Protein AF-A0A094IHX0-F1 (afdb_monomer)

Foldseek 3Di:
DDDDDDDDDDDDDDDDDDDDPPDPDPVVVPPDPPQQAAEDEAEAPQVCVVCVPDDPVSNDDDPDDVRYDYDYDQACWDDDDPFWTWHQHPVRWIKTFGDDDPDPVSSVVSLVVLVLVVVVCVVVDDDPVDWAWPDADNVRSMTITHDDPCPDPQSNCCPPDNVVPDPVVVVVCLVVLNDDDQPPPPCSVVVSCVSVVNDDSVVVVVVVVDPSD

pLDDT: mean 79.45, std 21.76, range [26.69, 98.0]

Mean predicted aligned error: 13.26 Å

Structure (mmCIF, N/CA/C/O backbone):
data_AF-A0A094IHX0-F1
#
_entry.id   AF-A0A094IHX0-F1
#
loop_
_atom_site.group_PDB
_atom_site.id
_atom_site.type_symbol
_atom_site.label_atom_id
_atom_site.label_alt_id
_atom_site.label_comp_id
_atom_site.label_asym_id
_atom_site.label_entity_id
_atom_site.label_seq_id
_atom_site.pdbx_PDB_ins_code
_atom_site.Cartn_x
_atom_site.Cartn_y
_atom_site.Cartn_z
_atom_site.occupancy
_atom_site.B_iso_or_equiv
_atom_site.auth_seq_id
_atom_site.auth_comp_id
_atom_site.auth_asym_id
_atom_site.auth_atom_id
_atom_site.pdbx_PDB_model_num
ATOM 1 N N . MET A 1 1 ? 2.719 -55.041 20.136 1.00 37.91 1 MET A N 1
ATOM 2 C CA . MET A 1 1 ? 3.999 -54.965 20.872 1.00 37.91 1 MET A CA 1
ATOM 3 C C . MET A 1 1 ? 5.116 -54.732 19.869 1.00 37.91 1 MET A C 1
ATOM 5 O O . MET A 1 1 ? 5.243 -55.544 18.968 1.00 37.91 1 MET A O 1
ATOM 9 N N . SER A 1 2 ? 5.806 -53.592 19.988 1.00 36.47 2 SER A N 1
ATOM 10 C CA . SER A 1 2 ? 7.239 -53.349 19.713 1.00 36.47 2 SER A CA 1
ATOM 11 C C . SER A 1 2 ? 7.449 -51.851 19.468 1.00 36.47 2 SER A C 1
ATOM 13 O O . SER A 1 2 ? 7.131 -51.324 18.408 1.00 36.47 2 SER A O 1
ATOM 15 N N . LYS A 1 3 ? 7.923 -51.165 20.518 1.00 34.75 3 LYS A N 1
ATOM 16 C CA . LYS A 1 3 ? 8.397 -49.773 20.516 1.00 34.75 3 LYS A CA 1
ATOM 17 C C . LYS A 1 3 ? 9.835 -49.744 19.990 1.00 34.75 3 LYS A C 1
ATOM 19 O O . LYS A 1 3 ? 10.649 -50.543 20.445 1.00 34.75 3 LYS A O 1
ATOM 24 N N . ALA A 1 4 ? 10.151 -48.796 19.111 1.00 36.34 4 ALA A N 1
ATOM 25 C CA . ALA A 1 4 ? 11.525 -48.450 18.746 1.00 36.34 4 ALA A CA 1
ATOM 26 C C . ALA A 1 4 ? 12.123 -47.448 19.766 1.00 36.34 4 ALA A C 1
ATOM 28 O O . ALA A 1 4 ? 11.374 -46.618 20.295 1.00 36.34 4 ALA A O 1
ATOM 29 N N . PRO A 1 5 ? 13.431 -47.516 20.084 1.00 34.03 5 PRO A N 1
ATOM 30 C CA . PRO A 1 5 ? 14.037 -46.722 21.148 1.00 34.03 5 PRO A CA 1
ATOM 31 C C . PRO A 1 5 ? 14.569 -45.362 20.674 1.00 34.03 5 PRO A C 1
ATOM 33 O O . PRO A 1 5 ? 15.043 -45.197 19.553 1.00 34.03 5 PRO A O 1
ATOM 36 N N . ALA A 1 6 ? 14.522 -44.400 21.596 1.00 28.38 6 ALA A N 1
ATOM 37 C CA . ALA A 1 6 ? 15.086 -43.062 21.483 1.00 28.38 6 ALA A CA 1
ATOM 38 C C . ALA A 1 6 ? 16.610 -43.073 21.697 1.00 28.38 6 ALA A C 1
ATOM 40 O O . ALA A 1 6 ? 17.088 -43.602 22.703 1.00 28.38 6 ALA A O 1
ATOM 41 N N . LEU A 1 7 ? 17.367 -42.421 20.807 1.00 30.42 7 LEU A N 1
ATOM 42 C CA . LEU A 1 7 ? 18.773 -42.089 21.044 1.00 30.42 7 LEU A CA 1
ATOM 43 C C . LEU A 1 7 ? 18.878 -40.762 21.809 1.00 30.42 7 LEU A C 1
ATOM 45 O O . LEU A 1 7 ? 18.546 -39.697 21.295 1.00 30.42 7 LEU A O 1
ATOM 49 N N . LYS A 1 8 ? 19.379 -40.842 23.045 1.00 28.19 8 LYS A N 1
ATOM 50 C CA . LYS A 1 8 ? 19.946 -39.717 23.797 1.00 28.19 8 LYS A CA 1
ATOM 51 C C . LYS A 1 8 ? 21.464 -39.753 23.625 1.00 28.19 8 LYS A C 1
ATOM 53 O O . LYS A 1 8 ? 22.094 -40.708 24.066 1.00 28.19 8 LYS A O 1
ATOM 58 N N . GLY A 1 9 ? 22.040 -38.701 23.053 1.00 26.94 9 GLY A N 1
ATOM 59 C CA . GLY A 1 9 ? 23.475 -38.424 23.095 1.00 26.94 9 GLY A CA 1
ATOM 60 C C . GLY A 1 9 ? 23.699 -37.040 23.693 1.00 26.94 9 GLY A C 1
ATOM 61 O O . GLY A 1 9 ? 23.359 -36.041 23.071 1.00 26.94 9 GLY A O 1
ATOM 62 N N . LYS A 1 10 ? 24.219 -36.989 24.923 1.00 26.69 10 LYS A N 1
ATOM 63 C CA . LYS A 1 10 ? 24.811 -35.784 25.519 1.00 26.69 10 LYS A CA 1
ATOM 64 C C . LYS A 1 10 ? 26.160 -35.548 24.842 1.00 26.69 10 LYS A C 1
ATOM 66 O O . LYS A 1 10 ? 26.914 -36.509 24.745 1.00 26.69 10 LYS A O 1
ATOM 71 N N . PHE A 1 11 ? 26.496 -34.310 24.490 1.00 26.95 11 PHE A N 1
ATOM 72 C CA . PHE A 1 11 ? 27.897 -33.898 24.424 1.00 26.95 11 PHE A CA 1
ATOM 73 C C . PHE A 1 11 ? 28.090 -32.506 25.022 1.00 26.95 11 PHE A C 1
ATOM 75 O O . PHE A 1 11 ? 27.234 -31.630 24.924 1.00 26.95 11 PHE A O 1
ATOM 82 N N . GLU A 1 12 ? 29.196 -32.416 25.751 1.00 28.73 12 GLU A N 1
ATOM 83 C CA . GLU A 1 12 ? 29.610 -31.406 26.710 1.00 28.73 12 GLU A CA 1
ATOM 84 C C . GLU A 1 12 ? 29.742 -29.985 26.166 1.00 28.73 12 GLU A C 1
ATOM 86 O O . GLU A 1 12 ? 30.082 -29.734 25.013 1.00 28.73 12 GLU A O 1
ATOM 91 N N . ARG A 1 13 ? 29.537 -29.048 27.091 1.00 28.41 13 ARG A N 1
ATOM 92 C CA . ARG A 1 13 ? 29.773 -27.617 26.949 1.00 28.41 13 ARG A CA 1
ATOM 93 C C . ARG A 1 13 ? 31.273 -27.365 27.135 1.00 28.41 13 ARG A C 1
ATOM 95 O O . ARG A 1 13 ? 31.756 -27.408 28.261 1.00 28.41 13 ARG A O 1
ATOM 102 N N . ALA A 1 14 ? 31.992 -27.092 26.051 1.00 28.41 14 ALA A N 1
ATOM 103 C CA . ALA A 1 14 ? 33.361 -26.587 26.106 1.00 28.41 14 ALA A CA 1
ATOM 104 C C . ALA A 1 14 ? 33.361 -25.093 25.757 1.00 28.41 14 ALA A C 1
ATOM 106 O O . ALA A 1 14 ? 33.195 -24.696 24.606 1.00 28.41 14 ALA A O 1
ATOM 107 N N . THR A 1 15 ? 33.502 -24.269 26.792 1.00 32.88 15 THR A N 1
ATOM 108 C CA . THR A 1 15 ? 33.735 -22.829 26.697 1.00 32.88 15 THR A CA 1
ATOM 109 C C . THR A 1 15 ? 35.186 -22.600 26.280 1.00 32.88 15 THR A C 1
ATOM 111 O O . THR A 1 15 ? 36.093 -22.811 27.081 1.00 32.88 15 THR A O 1
ATOM 114 N N . ALA A 1 16 ? 35.405 -22.143 25.051 1.00 32.75 16 ALA A N 1
ATOM 115 C CA . ALA A 1 16 ? 36.649 -21.503 24.638 1.00 32.75 16 ALA A CA 1
ATOM 116 C C . ALA A 1 16 ? 36.314 -20.066 24.197 1.00 32.75 16 ALA A C 1
ATOM 118 O O . ALA A 1 16 ? 35.383 -19.897 23.404 1.00 32.75 16 ALA A O 1
ATOM 119 N N . PRO A 1 17 ? 36.999 -19.024 24.706 1.00 30.28 17 PRO A N 1
ATOM 120 C CA . PRO A 1 17 ? 36.761 -17.653 24.268 1.00 30.28 17 PRO A CA 1
ATOM 121 C C . PRO A 1 17 ? 37.252 -17.505 22.827 1.00 30.28 17 PRO A C 1
ATOM 123 O O . PRO A 1 17 ? 38.438 -17.689 22.551 1.00 30.28 17 PRO A O 1
ATOM 126 N N . LEU A 1 18 ? 36.345 -17.189 21.905 1.00 31.91 18 LEU A N 1
ATOM 127 C CA . LEU A 1 18 ? 36.727 -16.774 20.560 1.00 31.91 18 LEU A CA 1
ATOM 128 C C . LEU A 1 18 ? 37.320 -15.353 20.624 1.00 31.91 18 LEU A C 1
ATOM 130 O O . LEU A 1 18 ? 36.837 -14.530 21.407 1.00 31.91 18 LEU A O 1
ATOM 134 N N . PRO A 1 19 ? 38.381 -15.064 19.852 1.00 29.83 19 PRO A N 1
ATOM 135 C CA . PRO A 1 19 ? 39.075 -13.785 19.897 1.00 29.83 19 PRO A CA 1
ATOM 136 C C . PRO A 1 19 ? 38.141 -12.653 19.463 1.00 29.83 19 PRO A C 1
ATOM 138 O O . PRO A 1 19 ? 37.449 -12.765 18.454 1.00 29.83 19 PRO A O 1
ATOM 141 N N . MET A 1 20 ? 38.148 -11.562 20.234 1.00 28.11 20 MET A N 1
ATOM 142 C CA . MET A 1 20 ? 37.486 -10.305 19.894 1.00 28.11 20 MET A CA 1
ATOM 143 C C . MET A 1 20 ? 38.104 -9.736 18.614 1.00 28.11 20 MET A C 1
ATOM 145 O O . MET A 1 20 ? 39.067 -8.973 18.659 1.00 28.11 20 MET A O 1
ATOM 149 N N . THR A 1 21 ? 37.556 -10.105 17.462 1.00 30.78 21 THR A N 1
ATOM 150 C CA . THR A 1 21 ? 37.599 -9.239 16.291 1.00 30.78 21 THR A CA 1
ATOM 151 C C . THR A 1 21 ? 36.657 -8.087 16.580 1.00 30.78 21 THR A C 1
ATOM 153 O O . THR A 1 21 ? 35.444 -8.257 16.653 1.00 30.78 21 THR A O 1
ATOM 156 N N . THR A 1 22 ? 37.252 -6.930 16.833 1.00 32.94 22 THR A N 1
ATOM 157 C CA . THR A 1 22 ? 36.607 -5.625 16.859 1.00 32.94 22 THR A CA 1
ATOM 158 C C . THR A 1 22 ? 35.784 -5.456 15.581 1.00 32.94 22 THR A C 1
ATOM 160 O O . THR A 1 22 ? 36.319 -5.137 14.521 1.00 32.94 22 THR A O 1
ATOM 163 N N . GLU A 1 23 ? 34.481 -5.712 15.687 1.00 33.06 23 GLU A N 1
ATOM 164 C CA . GLU A 1 23 ? 33.475 -5.244 14.737 1.00 33.06 23 GLU A CA 1
ATOM 165 C C . GLU A 1 23 ? 33.662 -3.723 14.581 1.00 33.06 23 GLU A C 1
ATOM 167 O O . GLU A 1 23 ? 33.771 -3.017 15.595 1.00 33.06 23 GLU A O 1
ATOM 172 N N . PRO A 1 24 ? 33.769 -3.181 13.356 1.00 32.44 24 PRO A N 1
ATOM 173 C CA . PRO A 1 24 ? 33.828 -1.744 13.180 1.00 32.44 24 PRO A CA 1
ATOM 174 C C . PRO A 1 24 ? 32.515 -1.142 13.682 1.00 32.44 24 PRO A C 1
ATOM 176 O O . PRO A 1 24 ? 31.444 -1.471 13.188 1.00 32.44 24 PRO A O 1
ATOM 179 N N . SER A 1 25 ? 32.646 -0.267 14.678 1.00 35.75 25 SER A N 1
ATOM 180 C CA . SER A 1 25 ? 31.600 0.545 15.297 1.00 35.75 25 SER A CA 1
ATOM 181 C C . SER A 1 25 ? 30.449 0.914 14.346 1.00 35.75 25 SER A C 1
ATOM 183 O O . SER A 1 25 ? 30.628 1.687 13.399 1.00 35.75 25 SER A O 1
ATOM 185 N N . ASP A 1 26 ? 29.251 0.415 14.665 1.00 49.16 26 ASP A N 1
ATOM 186 C CA . ASP A 1 26 ? 27.963 0.746 14.034 1.00 49.16 26 ASP A CA 1
ATOM 187 C C . ASP A 1 26 ? 27.608 2.247 14.102 1.00 49.16 26 ASP A C 1
ATOM 189 O O . ASP A 1 26 ? 26.692 2.709 13.419 1.00 49.16 26 ASP A O 1
ATOM 193 N N . ASP A 1 27 ? 28.368 3.033 14.862 1.00 37.75 27 ASP A N 1
ATOM 194 C CA . ASP A 1 27 ? 28.158 4.465 15.078 1.00 37.75 27 ASP A CA 1
ATOM 195 C C . ASP A 1 27 ? 28.503 5.317 13.834 1.00 37.75 27 ASP A C 1
ATOM 197 O O . ASP A 1 27 ? 28.006 6.427 13.660 1.00 37.75 27 ASP A O 1
ATOM 201 N N . ALA A 1 28 ? 29.292 4.779 12.891 1.00 35.62 28 ALA A N 1
ATOM 202 C CA . ALA A 1 28 ? 29.613 5.465 11.633 1.00 35.62 28 ALA A CA 1
ATOM 203 C C . ALA A 1 28 ? 28.534 5.298 10.541 1.00 35.62 28 ALA A C 1
ATOM 205 O O . ALA A 1 28 ? 28.481 6.094 9.601 1.00 35.62 28 ALA A O 1
ATOM 206 N N . THR A 1 29 ? 27.637 4.306 10.655 1.00 41.19 29 THR A N 1
ATOM 207 C CA . THR A 1 29 ? 26.542 4.100 9.677 1.00 41.19 29 THR A CA 1
ATOM 208 C C . THR A 1 29 ? 25.286 4.924 9.971 1.00 41.19 29 THR A C 1
ATOM 210 O O . THR A 1 29 ? 24.328 4.897 9.191 1.00 41.19 29 THR A O 1
ATOM 213 N N . GLN A 1 30 ? 25.313 5.713 11.050 1.00 45.75 30 GLN A N 1
ATOM 214 C CA . GLN A 1 30 ? 24.366 6.798 11.320 1.00 45.75 30 GLN A CA 1
ATOM 215 C C . GLN A 1 30 ? 24.656 8.070 10.510 1.00 45.75 30 GLN A C 1
ATOM 217 O O . GLN A 1 30 ? 23.946 9.064 10.667 1.00 45.75 30 GLN A O 1
ATOM 222 N N . GLN A 1 31 ? 25.641 8.054 9.600 1.00 38.53 31 GLN A N 1
ATOM 223 C CA . GLN A 1 31 ? 25.798 9.096 8.585 1.00 38.53 31 GLN A CA 1
ATOM 224 C C . GLN A 1 31 ? 24.602 9.082 7.623 1.00 38.53 31 GLN A C 1
ATOM 226 O O . GLN A 1 31 ? 24.623 8.474 6.557 1.00 38.53 31 GLN A O 1
ATOM 231 N N . THR A 1 32 ? 23.537 9.756 8.060 1.00 44.62 32 THR A N 1
ATOM 232 C CA . THR A 1 32 ? 22.531 10.454 7.259 1.00 44.62 32 THR A CA 1
ATOM 233 C C . THR A 1 32 ? 22.139 9.727 5.979 1.00 44.62 32 THR A C 1
ATOM 235 O O . THR A 1 32 ? 22.646 10.003 4.891 1.00 44.62 32 THR A O 1
ATOM 238 N N . TYR A 1 33 ? 21.155 8.838 6.100 1.00 47.31 33 TYR A N 1
ATOM 239 C CA . TYR A 1 33 ? 20.373 8.345 4.970 1.00 47.31 33 TYR A CA 1
ATOM 240 C C . TYR A 1 33 ? 19.440 9.466 4.463 1.00 47.31 33 TYR A C 1
ATOM 242 O O . TYR A 1 33 ? 18.222 9.383 4.531 1.00 47.31 33 TYR A O 1
ATOM 250 N N . THR A 1 34 ? 20.027 10.573 4.006 1.00 51.97 34 THR A N 1
ATOM 251 C CA . THR A 1 34 ? 19.352 11.748 3.427 1.00 51.97 34 THR A CA 1
ATOM 252 C C . THR A 1 34 ? 19.471 11.741 1.906 1.00 51.97 34 THR A C 1
ATOM 254 O O . THR A 1 34 ? 19.654 12.777 1.269 1.00 51.97 34 THR A O 1
ATOM 257 N N . LYS A 1 35 ? 19.403 10.560 1.284 1.00 63.91 35 LYS A N 1
ATOM 258 C CA . LYS A 1 35 ? 19.307 10.472 -0.174 1.00 63.91 35 LYS A CA 1
ATOM 259 C C . LYS A 1 35 ? 17.843 10.394 -0.566 1.00 63.91 35 LYS A C 1
ATOM 261 O O . LYS A 1 35 ? 17.170 9.415 -0.268 1.00 63.91 35 LYS A O 1
ATOM 266 N N . THR A 1 36 ? 17.370 11.427 -1.253 1.00 81.62 36 THR A N 1
ATOM 267 C CA . THR A 1 36 ? 16.094 11.400 -1.966 1.00 81.62 36 THR A CA 1
ATOM 268 C C . THR A 1 36 ? 16.142 10.278 -2.999 1.00 81.62 36 THR A C 1
ATOM 270 O O . THR A 1 36 ? 16.918 10.346 -3.953 1.00 81.62 36 THR A O 1
ATOM 273 N N . ILE A 1 37 ? 15.342 9.235 -2.792 1.00 88.12 37 ILE A N 1
ATOM 274 C CA . ILE A 1 37 ? 15.199 8.130 -3.741 1.00 88.12 37 ILE A CA 1
ATOM 275 C C . ILE A 1 37 ? 14.156 8.521 -4.786 1.00 88.12 37 ILE A C 1
ATOM 277 O O . ILE A 1 37 ? 13.060 8.966 -4.447 1.00 88.12 37 ILE A O 1
ATOM 281 N N . THR A 1 38 ? 14.484 8.321 -6.060 1.00 91.00 38 THR A N 1
ATOM 282 C CA . THR A 1 38 ? 13.541 8.496 -7.170 1.00 91.00 38 THR A CA 1
ATOM 283 C C . THR A 1 38 ? 13.106 7.131 -7.691 1.00 91.00 38 THR A C 1
ATOM 285 O O . THR A 1 38 ? 13.932 6.313 -8.092 1.00 91.00 38 THR A O 1
ATOM 288 N N . PHE A 1 39 ? 11.800 6.872 -7.704 1.00 92.25 39 PHE A N 1
ATOM 289 C CA . PHE A 1 39 ? 11.253 5.611 -8.203 1.00 92.25 39 PHE A CA 1
ATOM 290 C C . PHE A 1 39 ? 10.901 5.718 -9.685 1.00 92.25 39 PHE A C 1
ATOM 292 O O . PHE A 1 39 ? 10.093 6.561 -10.074 1.00 92.25 39 PHE A O 1
ATOM 299 N N . ILE A 1 40 ? 11.461 4.827 -10.499 1.00 93.25 40 ILE A N 1
ATOM 300 C CA . ILE A 1 40 ? 11.249 4.781 -11.946 1.00 93.25 40 ILE A CA 1
ATOM 301 C C . ILE A 1 40 ? 10.286 3.626 -12.274 1.00 93.25 40 ILE A C 1
ATOM 303 O O . ILE A 1 40 ? 10.679 2.459 -12.179 1.00 93.25 40 ILE A O 1
ATOM 307 N N . PRO A 1 41 ? 9.016 3.903 -12.627 1.00 93.75 41 PRO A N 1
ATOM 308 C CA . PRO A 1 41 ? 8.065 2.854 -12.977 1.00 93.75 41 PRO A CA 1
ATOM 309 C C . PRO A 1 41 ? 8.399 2.244 -14.339 1.00 93.75 41 PRO A C 1
ATOM 311 O O . PRO A 1 41 ? 8.494 2.948 -15.345 1.00 93.75 41 PRO A O 1
ATOM 314 N N . ILE A 1 42 ? 8.499 0.920 -14.380 1.00 93.38 42 ILE A N 1
ATOM 315 C CA . ILE A 1 42 ? 8.584 0.133 -15.606 1.00 93.38 42 ILE A CA 1
ATOM 316 C C . ILE A 1 42 ? 7.231 -0.552 -15.810 1.00 93.38 42 ILE A C 1
ATOM 318 O O . ILE A 1 42 ? 6.820 -1.336 -14.952 1.00 93.38 42 ILE A O 1
ATOM 322 N N . PRO A 1 43 ? 6.538 -0.302 -16.933 1.00 93.25 43 PRO A N 1
ATOM 323 C CA . PRO A 1 43 ? 5.311 -0.995 -17.300 1.00 93.25 43 PRO A CA 1
ATOM 324 C C . PRO A 1 43 ? 5.399 -2.513 -17.127 1.00 93.25 43 PRO A C 1
ATOM 326 O O . PRO A 1 43 ? 6.238 -3.182 -17.735 1.00 93.25 43 PRO A O 1
ATOM 329 N N . GLY A 1 44 ? 4.506 -3.064 -16.309 1.00 92.31 44 GLY A N 1
ATOM 330 C CA . GLY A 1 44 ? 4.378 -4.504 -16.139 1.00 92.31 44 GLY A CA 1
ATOM 331 C C . GLY A 1 44 ? 3.725 -5.212 -17.322 1.00 92.31 44 GLY A C 1
ATOM 332 O O . GLY A 1 44 ? 3.277 -4.621 -18.310 1.00 92.31 44 GLY A O 1
ATOM 333 N N . SER A 1 45 ? 3.621 -6.535 -17.197 1.00 91.06 45 SER A N 1
ATOM 334 C CA . SER A 1 45 ? 2.976 -7.387 -18.204 1.00 91.06 45 SER A CA 1
ATOM 335 C C . SER A 1 45 ? 1.498 -7.040 -18.419 1.00 91.06 45 SER A C 1
ATOM 337 O O . SER A 1 45 ? 0.989 -7.215 -19.526 1.00 91.06 45 SER A O 1
ATOM 339 N N . TRP A 1 46 ? 0.820 -6.509 -17.396 1.00 92.44 46 TRP A N 1
ATOM 340 C CA . TRP A 1 46 ? -0.568 -6.057 -17.482 1.00 92.44 46 TRP A CA 1
ATOM 341 C C . TRP A 1 46 ? -0.746 -4.940 -18.519 1.00 92.44 46 TRP A C 1
ATOM 343 O O . TRP A 1 46 ? -1.650 -5.000 -19.351 1.00 92.44 46 TRP A O 1
ATOM 353 N N . GLU A 1 47 ? 0.164 -3.966 -18.535 1.00 91.81 47 GLU A N 1
ATOM 354 C CA . GLU A 1 47 ? 0.083 -2.817 -19.432 1.00 91.81 47 GLU A CA 1
ATOM 355 C C . GLU A 1 47 ? 0.433 -3.220 -20.868 1.00 91.81 47 GLU A C 1
ATOM 357 O O . GLU A 1 47 ? -0.170 -2.729 -21.821 1.00 91.81 47 GLU A O 1
ATOM 362 N N . ARG A 1 48 ? 1.344 -4.190 -21.038 1.00 87.44 48 ARG A N 1
ATOM 363 C CA . ARG A 1 48 ? 1.643 -4.787 -22.350 1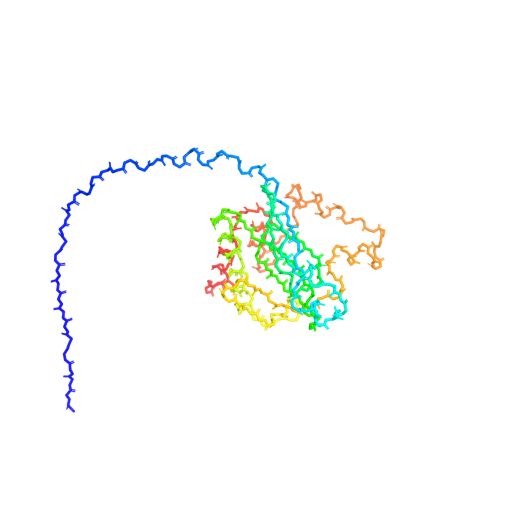.00 87.44 48 ARG A CA 1
ATOM 364 C C . ARG A 1 48 ? 0.420 -5.462 -22.961 1.00 87.44 48 ARG A C 1
ATOM 366 O O . ARG A 1 48 ? 0.182 -5.316 -24.155 1.00 87.44 48 ARG A O 1
ATOM 373 N N . LYS A 1 49 ? -0.341 -6.198 -22.146 1.00 90.31 49 LYS A N 1
ATOM 374 C CA . LYS A 1 49 ? -1.582 -6.856 -22.579 1.00 90.31 49 LYS A CA 1
ATOM 375 C C . LYS A 1 49 ? -2.660 -5.832 -22.939 1.00 90.31 49 LYS A C 1
ATOM 377 O O . LYS A 1 49 ? -3.349 -6.022 -23.932 1.00 90.31 49 LYS A O 1
ATOM 382 N N . ALA A 1 50 ? -2.775 -4.751 -22.166 1.00 89.88 50 ALA A N 1
ATOM 383 C CA . ALA A 1 50 ? -3.739 -3.682 -22.428 1.00 89.88 50 ALA A CA 1
ATOM 384 C C . ALA A 1 50 ? -3.399 -2.854 -23.683 1.00 89.88 50 ALA A C 1
ATOM 386 O O . ALA A 1 50 ? -4.302 -2.403 -24.383 1.00 89.88 50 ALA A O 1
ATOM 387 N N . TYR A 1 51 ? -2.109 -2.666 -23.9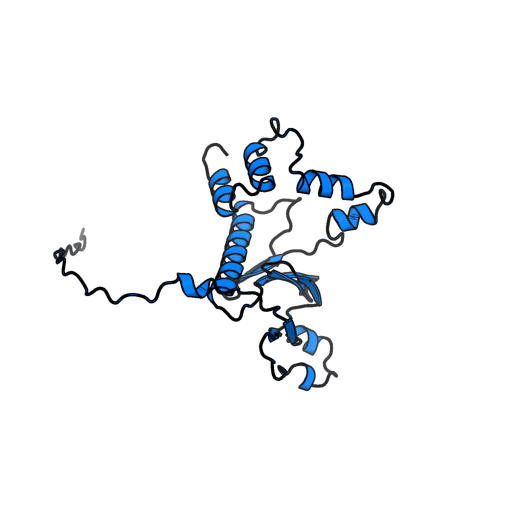87 1.00 89.69 51 TYR A N 1
ATOM 388 C CA . TYR A 1 51 ? -1.645 -1.818 -25.090 1.00 89.69 51 TYR A CA 1
ATOM 389 C C . TYR A 1 51 ? -0.574 -2.515 -25.951 1.00 89.69 51 TYR A C 1
ATOM 391 O O . TYR A 1 51 ? 0.597 -2.120 -25.924 1.00 89.69 51 TYR A O 1
ATOM 399 N N . PRO A 1 52 ? -0.952 -3.523 -26.758 1.00 89.31 52 PRO A N 1
ATOM 400 C CA . PRO A 1 52 ? -0.002 -4.346 -27.513 1.00 89.31 52 PRO A CA 1
ATOM 401 C C . PRO A 1 52 ? 0.749 -3.582 -28.615 1.00 89.31 52 PRO A C 1
ATOM 403 O O . PRO A 1 52 ? 1.815 -4.015 -29.040 1.00 89.31 52 PRO A O 1
ATOM 406 N N . SER A 1 53 ? 0.224 -2.441 -29.070 1.00 91.56 53 SER A N 1
ATOM 407 C CA . SER A 1 53 ? 0.846 -1.596 -30.098 1.00 91.56 53 SER A CA 1
ATOM 408 C C . SER A 1 53 ? 1.974 -0.700 -29.576 1.00 91.56 53 SER A C 1
ATOM 410 O O . SER A 1 53 ? 2.649 -0.041 -30.368 1.00 91.56 53 SER A O 1
ATOM 412 N N . ARG A 1 54 ? 2.191 -0.629 -28.255 1.00 88.31 54 ARG A N 1
ATOM 413 C CA . ARG A 1 54 ? 3.256 0.205 -27.683 1.00 88.31 54 ARG A CA 1
ATOM 414 C C . ARG A 1 54 ? 4.640 -0.390 -27.969 1.00 88.31 54 ARG A C 1
ATOM 416 O O . ARG A 1 54 ? 4.806 -1.608 -27.928 1.00 88.31 54 ARG A O 1
ATOM 423 N N . PRO A 1 55 ? 5.660 0.455 -28.201 1.00 90.06 55 PRO A N 1
ATOM 424 C CA . PRO A 1 55 ? 7.003 -0.020 -28.505 1.00 90.06 55 PRO A CA 1
ATOM 425 C C . PRO A 1 55 ? 7.610 -0.790 -27.326 1.00 90.06 55 PRO A C 1
ATOM 427 O O . PRO A 1 55 ? 7.466 -0.394 -26.166 1.00 90.06 55 PRO A O 1
ATOM 430 N N . LEU A 1 56 ? 8.341 -1.867 -27.635 1.00 85.38 56 LEU A N 1
ATOM 431 C CA . LEU A 1 56 ? 8.990 -2.732 -26.641 1.00 85.38 56 LEU A CA 1
ATOM 432 C C . LEU A 1 56 ? 9.970 -1.980 -25.733 1.00 85.38 56 LEU A C 1
ATOM 434 O O . LEU A 1 56 ? 10.099 -2.338 -24.566 1.00 85.38 56 LEU A O 1
ATOM 438 N N . SER A 1 57 ? 10.597 -0.914 -26.240 1.00 85.94 57 SER A N 1
ATOM 439 C CA . SER A 1 57 ? 11.514 -0.053 -25.482 1.00 85.94 57 SER A CA 1
ATOM 440 C C . SER A 1 57 ? 10.885 0.540 -24.221 1.00 85.94 57 SER A C 1
ATOM 442 O O . SER A 1 57 ? 11.593 0.804 -23.258 1.00 85.94 57 SER A O 1
ATOM 444 N N . ARG A 1 58 ? 9.556 0.696 -24.184 1.00 85.44 58 ARG A N 1
ATOM 445 C CA . ARG A 1 58 ? 8.834 1.209 -23.013 1.00 85.44 58 ARG A CA 1
ATOM 446 C C . ARG A 1 58 ? 8.801 0.222 -21.840 1.00 85.44 58 ARG A C 1
ATOM 448 O O . ARG A 1 58 ? 8.481 0.625 -20.732 1.00 85.44 58 ARG A O 1
ATOM 455 N N . PHE A 1 59 ? 9.101 -1.052 -22.079 1.00 85.06 59 PHE A N 1
ATOM 456 C CA . PHE A 1 59 ? 9.119 -2.110 -21.063 1.00 85.06 59 PHE A CA 1
ATOM 457 C C . PHE A 1 59 ? 10.538 -2.475 -20.615 1.00 85.06 59 PHE A C 1
ATOM 459 O O . PHE A 1 59 ? 10.707 -3.363 -19.781 1.00 85.06 59 PHE A O 1
ATOM 466 N N . THR A 1 60 ? 11.552 -1.839 -21.196 1.00 84.62 60 THR A N 1
ATOM 467 C CA . THR A 1 60 ? 12.949 -2.076 -20.847 1.00 84.62 60 THR A CA 1
ATOM 468 C C . THR A 1 60 ? 13.342 -1.137 -19.705 1.00 84.62 60 THR A C 1
ATOM 470 O O . THR A 1 60 ? 13.021 0.052 -19.778 1.00 84.62 60 THR A O 1
ATOM 473 N N . PRO A 1 61 ? 14.036 -1.629 -18.662 1.00 82.81 61 PRO A N 1
ATOM 474 C CA . PRO A 1 61 ? 14.614 -0.758 -17.648 1.00 82.81 61 PRO A CA 1
ATOM 475 C C . PRO A 1 61 ? 15.542 0.283 -18.289 1.00 82.81 61 PRO A C 1
ATOM 477 O O . PRO A 1 61 ? 16.396 -0.101 -19.093 1.00 82.81 61 PRO A O 1
ATOM 480 N N . PRO A 1 62 ? 15.398 1.579 -17.965 1.00 87.19 62 PRO A N 1
ATOM 481 C CA . PRO A 1 62 ? 16.377 2.573 -18.376 1.00 87.19 62 PRO A CA 1
ATOM 482 C C . PRO A 1 62 ? 17.690 2.378 -17.603 1.00 87.19 62 PRO A C 1
ATOM 484 O O . PRO A 1 62 ? 17.726 1.712 -16.565 1.00 87.19 62 PRO A O 1
ATOM 487 N N . GLU A 1 63 ? 18.765 3.005 -18.078 1.00 91.50 63 GLU A N 1
ATOM 488 C CA . GLU A 1 63 ? 19.969 3.189 -17.265 1.00 91.50 63 GLU A CA 1
ATOM 489 C C . GLU A 1 63 ? 19.623 4.052 -16.048 1.00 91.50 63 GLU A C 1
ATOM 491 O O . GLU A 1 63 ? 19.126 5.171 -16.190 1.00 91.50 63 GLU A O 1
ATOM 496 N N . LEU A 1 64 ? 19.853 3.507 -14.852 1.00 90.56 64 LEU A N 1
ATOM 497 C CA . LEU A 1 64 ? 19.530 4.171 -13.593 1.00 90.56 64 LEU A CA 1
ATOM 498 C C . LEU A 1 64 ? 20.685 5.054 -13.135 1.00 90.56 64 LEU A C 1
ATOM 500 O O . LEU A 1 64 ? 21.844 4.633 -13.100 1.00 90.56 64 LEU A O 1
ATOM 504 N N . LYS A 1 65 ? 20.355 6.271 -12.717 1.00 90.44 65 LYS A N 1
ATOM 505 C CA . LYS A 1 65 ? 21.296 7.176 -12.060 1.00 90.44 65 LYS A CA 1
ATOM 506 C C . LYS A 1 65 ? 21.443 6.807 -10.581 1.00 90.44 65 LYS A C 1
ATOM 508 O O . LYS A 1 65 ? 20.545 6.201 -9.993 1.00 90.44 65 LYS A O 1
ATOM 513 N N . PRO A 1 66 ? 22.542 7.209 -9.921 1.00 88.31 66 PRO A N 1
ATOM 514 C CA . PRO A 1 66 ? 22.653 7.082 -8.472 1.00 88.31 66 PRO A CA 1
ATOM 515 C C . PRO A 1 66 ? 21.454 7.726 -7.758 1.00 88.31 66 PRO A C 1
ATOM 517 O O . PRO A 1 66 ? 21.182 8.909 -7.946 1.00 88.31 66 PRO A O 1
ATOM 520 N N . GLY A 1 67 ? 20.751 6.948 -6.931 1.00 86.38 67 GLY A N 1
ATOM 521 C CA . GLY A 1 67 ? 19.530 7.385 -6.240 1.00 86.38 67 GLY A CA 1
ATOM 522 C C . GLY A 1 67 ? 18.225 7.057 -6.973 1.00 86.38 67 GLY A C 1
ATOM 523 O O . GLY A 1 67 ? 17.154 7.292 -6.416 1.00 86.38 67 GLY A O 1
ATOM 524 N N . GLU A 1 68 ? 18.283 6.483 -8.175 1.00 91.62 68 GLU A N 1
ATOM 525 C CA . GLU A 1 68 ? 17.112 5.961 -8.881 1.00 91.62 68 GLU A CA 1
ATOM 526 C C . GLU A 1 68 ? 16.934 4.460 -8.631 1.00 91.62 68 GLU A C 1
ATOM 528 O O . GLU A 1 68 ? 17.895 3.688 -8.617 1.00 91.62 68 GLU A O 1
ATOM 533 N N . ILE A 1 69 ? 15.682 4.037 -8.458 1.00 91.44 69 ILE A N 1
ATOM 534 C CA . ILE A 1 69 ? 15.306 2.628 -8.329 1.00 91.44 69 ILE A CA 1
ATOM 535 C C . ILE A 1 69 ? 14.179 2.339 -9.306 1.00 91.44 69 ILE A C 1
ATOM 537 O O . ILE A 1 69 ? 13.097 2.923 -9.214 1.00 91.44 69 ILE A O 1
ATOM 541 N N . ALA A 1 70 ? 14.415 1.407 -10.223 1.00 92.38 70 ALA A N 1
ATOM 542 C CA . ALA A 1 70 ? 13.360 0.881 -11.069 1.00 92.38 70 ALA A CA 1
ATOM 543 C C . ALA A 1 70 ? 12.475 -0.120 -10.321 1.00 92.38 70 ALA A C 1
ATOM 545 O O . ALA A 1 70 ? 12.960 -0.928 -9.530 1.00 92.38 70 ALA A O 1
ATOM 546 N N . TYR A 1 71 ? 11.184 -0.123 -10.640 1.00 92.62 71 TYR A N 1
ATOM 547 C CA . TYR A 1 71 ? 10.261 -1.172 -10.212 1.00 92.62 71 TYR A CA 1
ATOM 548 C C . TYR A 1 71 ? 9.282 -1.513 -11.330 1.00 92.62 71 TYR A C 1
ATOM 550 O O . TYR A 1 71 ? 8.958 -0.669 -12.161 1.00 92.62 71 TYR A O 1
ATOM 558 N N . ILE A 1 72 ? 8.797 -2.751 -11.342 1.00 93.81 72 ILE A N 1
ATOM 559 C CA . ILE A 1 72 ? 7.798 -3.199 -12.313 1.00 93.81 72 ILE A CA 1
ATOM 560 C C . ILE A 1 72 ? 6.409 -2.892 -11.757 1.00 93.81 72 ILE A C 1
ATOM 562 O O . ILE A 1 72 ? 6.073 -3.347 -10.661 1.00 93.81 72 ILE A O 1
ATOM 566 N N . THR A 1 73 ? 5.604 -2.143 -12.509 1.00 95.62 73 THR A N 1
ATOM 567 C CA . THR A 1 73 ? 4.234 -1.809 -12.108 1.00 95.62 73 THR A CA 1
ATOM 568 C C . THR A 1 73 ? 3.351 -3.048 -12.147 1.00 95.62 73 THR A C 1
ATOM 570 O O . THR A 1 73 ? 3.392 -3.846 -13.089 1.00 95.62 73 THR A O 1
ATOM 573 N N . LYS A 1 74 ? 2.513 -3.207 -11.127 1.00 96.69 74 LYS A N 1
ATOM 574 C CA . LYS A 1 74 ? 1.481 -4.249 -11.079 1.00 96.69 74 LYS A CA 1
ATOM 575 C C . LYS A 1 74 ? 0.123 -3.727 -11.554 1.00 96.69 74 LYS A C 1
ATOM 577 O O . LYS A 1 74 ? -0.723 -4.526 -11.951 1.00 96.69 74 LYS A O 1
ATOM 582 N N . GLY A 1 75 ? -0.067 -2.406 -11.557 1.00 96.62 75 GLY A N 1
ATOM 583 C CA . GLY A 1 75 ? -1.306 -1.764 -11.978 1.00 96.62 75 GLY A CA 1
ATOM 584 C C . GLY A 1 75 ? -1.168 -0.254 -12.170 1.00 96.62 75 GLY A C 1
ATOM 585 O O . GLY A 1 75 ? -0.068 0.280 -12.316 1.00 96.62 75 GLY A O 1
ATOM 586 N N . THR A 1 76 ? -2.299 0.446 -12.168 1.00 95.62 76 THR A N 1
ATOM 587 C CA . THR A 1 76 ? -2.327 1.913 -12.221 1.00 95.62 76 THR A CA 1
ATOM 588 C C . THR A 1 76 ? -1.992 2.477 -10.845 1.00 95.62 76 THR A C 1
ATOM 590 O O . THR A 1 76 ? -2.614 2.098 -9.857 1.00 95.62 76 THR A O 1
ATOM 593 N N . HIS A 1 77 ? -1.034 3.397 -10.757 1.00 94.94 77 HIS A N 1
ATOM 594 C CA . HIS A 1 77 ? -0.650 4.019 -9.488 1.00 94.94 77 HIS A CA 1
ATOM 595 C C . HIS A 1 77 ? -1.839 4.709 -8.797 1.00 94.94 77 HIS A C 1
ATOM 597 O O . HIS A 1 77 ? -2.532 5.509 -9.424 1.00 94.94 77 HIS A O 1
ATOM 603 N N . ILE A 1 78 ? -2.029 4.433 -7.502 1.00 94.25 78 ILE A N 1
ATOM 604 C CA . ILE A 1 78 ? -3.003 5.120 -6.641 1.00 94.25 78 ILE A CA 1
ATOM 605 C C . ILE A 1 78 ? -2.265 6.087 -5.715 1.00 94.25 78 ILE A C 1
ATOM 607 O O . ILE A 1 78 ? -2.495 7.291 -5.757 1.00 94.25 78 ILE A O 1
ATOM 611 N N . ALA A 1 79 ? -1.363 5.557 -4.886 1.00 92.38 79 ALA A N 1
ATOM 612 C CA . ALA A 1 79 ? -0.688 6.318 -3.843 1.00 92.38 79 ALA A CA 1
ATOM 613 C C . ALA A 1 79 ? 0.652 5.683 -3.451 1.00 92.38 79 ALA A C 1
ATOM 615 O O . ALA A 1 79 ? 0.926 4.514 -3.731 1.00 92.38 79 ALA A O 1
ATOM 616 N N . CYS A 1 80 ? 1.477 6.453 -2.748 1.00 90.81 80 CYS A N 1
ATOM 617 C CA . CYS A 1 80 ? 2.748 6.009 -2.194 1.00 90.81 80 CYS A CA 1
ATOM 618 C C . CYS A 1 80 ? 2.823 6.448 -0.729 1.00 90.81 80 CYS A C 1
ATOM 620 O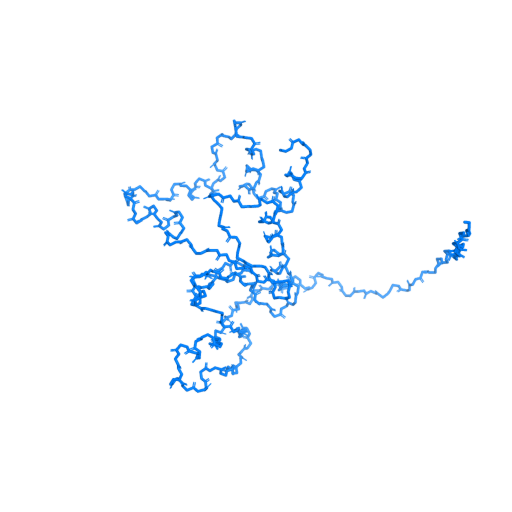 O . CYS A 1 80 ? 2.790 7.643 -0.449 1.00 90.81 80 CYS A O 1
ATOM 622 N N . GLY A 1 81 ? 2.891 5.487 0.190 1.00 86.44 81 GLY A N 1
ATOM 623 C CA . GLY A 1 81 ? 3.142 5.729 1.610 1.00 86.44 81 GLY A CA 1
ATOM 624 C C . GLY A 1 81 ? 4.632 5.657 1.944 1.00 86.44 81 GLY A C 1
ATOM 625 O O . GLY A 1 81 ? 5.468 5.543 1.052 1.00 86.44 81 GLY A O 1
ATOM 626 N N . GLY A 1 82 ? 4.963 5.688 3.238 1.00 86.12 82 GLY A N 1
ATOM 627 C CA . GLY A 1 82 ? 6.354 5.613 3.707 1.00 86.12 82 GLY A CA 1
ATOM 628 C C . GLY A 1 82 ? 7.005 4.235 3.544 1.00 86.12 82 GLY A C 1
ATOM 629 O O . GLY A 1 82 ? 8.203 4.161 3.309 1.00 86.12 82 GLY A O 1
ATOM 630 N N . SER A 1 83 ? 6.224 3.154 3.621 1.00 89.44 83 SER A N 1
ATOM 631 C CA . SER A 1 83 ? 6.720 1.770 3.544 1.00 89.44 83 SER A CA 1
ATOM 632 C C . SER A 1 83 ? 6.196 0.988 2.341 1.00 89.44 83 SER A C 1
ATOM 634 O O . SER A 1 83 ? 6.744 -0.060 2.005 1.00 89.44 83 SER A O 1
ATOM 636 N N . ALA A 1 84 ? 5.150 1.470 1.664 1.00 95.75 84 ALA A N 1
ATOM 637 C CA . ALA A 1 84 ? 4.522 0.737 0.572 1.00 95.75 84 ALA A CA 1
ATOM 638 C C . ALA A 1 84 ? 3.879 1.639 -0.484 1.00 95.75 84 ALA A C 1
ATOM 640 O O . ALA A 1 84 ? 3.450 2.761 -0.214 1.00 95.75 84 ALA A O 1
ATOM 641 N N . ARG A 1 85 ? 3.760 1.097 -1.694 1.00 96.12 85 ARG A N 1
ATOM 642 C CA . ARG A 1 85 ? 3.046 1.678 -2.832 1.00 96.12 85 ARG A CA 1
ATOM 643 C C . ARG A 1 85 ? 1.718 0.967 -3.047 1.00 96.12 85 ARG A C 1
ATOM 645 O O . ARG A 1 85 ? 1.662 -0.256 -2.938 1.00 96.12 85 ARG A O 1
ATOM 652 N N . LEU A 1 86 ? 0.693 1.733 -3.405 1.00 96.94 86 LEU A N 1
ATOM 653 C CA . LEU A 1 86 ? -0.627 1.244 -3.785 1.00 96.94 86 LEU A CA 1
ATOM 654 C C . LEU A 1 86 ? -0.838 1.373 -5.293 1.00 96.94 86 LEU A C 1
ATOM 656 O O . LEU A 1 86 ? -0.670 2.452 -5.870 1.00 96.94 86 LEU A O 1
ATOM 660 N N . GLU A 1 87 ? -1.248 0.277 -5.921 1.00 97.81 87 GLU A N 1
ATOM 661 C CA . GLU A 1 87 ? -1.585 0.216 -7.342 1.00 97.81 87 GLU A CA 1
ATOM 662 C C . GLU A 1 87 ? -2.935 -0.484 -7.531 1.00 97.81 87 GLU A C 1
ATOM 664 O O . GLU A 1 87 ? -3.202 -1.511 -6.906 1.00 97.81 87 GLU A O 1
ATOM 669 N N . ARG A 1 88 ? -3.778 0.053 -8.418 1.00 97.25 88 ARG A N 1
ATOM 670 C CA . ARG A 1 88 ? -5.035 -0.567 -8.834 1.00 97.25 88 ARG A CA 1
ATOM 671 C C . ARG A 1 88 ? -4.754 -1.594 -9.918 1.00 97.25 88 ARG A C 1
ATOM 673 O O . ARG A 1 88 ? -4.323 -1.239 -11.018 1.00 97.25 88 ARG A O 1
ATOM 680 N N . LEU A 1 89 ? -4.987 -2.859 -9.602 1.00 97.31 89 LEU A N 1
ATOM 681 C CA . LEU A 1 89 ? -4.796 -3.978 -10.512 1.00 97.31 89 LEU A CA 1
ATOM 682 C C . LEU A 1 89 ? -5.849 -3.968 -11.632 1.00 97.31 89 LEU A C 1
ATOM 684 O O . LEU A 1 89 ? -6.947 -3.438 -11.449 1.00 97.31 89 LEU A O 1
ATOM 688 N N . PRO A 1 90 ? -5.580 -4.630 -12.773 1.00 95.81 90 PRO A N 1
ATOM 689 C CA . PRO A 1 90 ? -6.591 -4.847 -13.810 1.00 95.81 90 PRO A CA 1
ATOM 690 C C . PRO A 1 90 ? -7.841 -5.597 -13.327 1.00 95.81 90 PRO A C 1
ATOM 692 O O . PRO A 1 90 ? -8.893 -5.449 -13.939 1.00 95.81 90 PRO A O 1
ATOM 695 N N . SER A 1 91 ? -7.740 -6.393 -12.252 1.00 95.75 91 SER A N 1
ATOM 696 C CA . SER A 1 91 ? -8.898 -7.050 -11.626 1.00 95.75 91 SER A CA 1
ATOM 697 C C . SER A 1 91 ? -9.866 -6.059 -10.972 1.00 95.75 91 SER A C 1
ATOM 699 O O . SER A 1 91 ? -11.007 -6.416 -10.708 1.00 95.75 91 SER A O 1
ATOM 701 N N . GLY A 1 92 ? -9.427 -4.822 -10.718 1.00 96.12 92 GLY A N 1
ATOM 702 C CA . GLY A 1 92 ? -10.155 -3.814 -9.953 1.00 96.12 92 GLY A CA 1
ATOM 703 C C . GLY A 1 92 ? -9.687 -3.703 -8.501 1.00 96.12 92 GLY A C 1
ATOM 704 O O . GLY A 1 92 ? -9.885 -2.640 -7.916 1.00 96.12 92 GLY A O 1
ATOM 705 N N . ASP A 1 93 ? -9.021 -4.734 -7.969 1.00 97.81 93 ASP A N 1
ATOM 706 C CA . ASP A 1 93 ? -8.455 -4.771 -6.614 1.00 97.81 93 ASP A CA 1
ATOM 707 C C . ASP A 1 93 ? -7.251 -3.829 -6.455 1.00 97.81 93 ASP A C 1
ATOM 709 O O . ASP A 1 93 ? -6.664 -3.350 -7.430 1.00 97.81 93 ASP A O 1
ATOM 713 N N . VAL A 1 94 ? -6.833 -3.601 -5.211 1.00 97.75 94 VAL A N 1
ATOM 714 C CA . VAL A 1 94 ? -5.624 -2.845 -4.868 1.00 97.75 94 VAL A CA 1
ATOM 715 C C . VAL A 1 94 ? -4.534 -3.792 -4.408 1.00 97.75 94 VAL A C 1
ATOM 717 O O . VAL A 1 94 ? -4.762 -4.642 -3.553 1.00 97.75 94 VAL A O 1
ATOM 720 N N . VAL A 1 95 ? -3.320 -3.608 -4.918 1.00 98.00 95 VAL A N 1
ATOM 721 C CA . VAL A 1 95 ? -2.123 -4.224 -4.343 1.00 98.00 95 VAL A CA 1
ATOM 722 C C . VAL A 1 95 ? -1.309 -3.189 -3.588 1.00 98.00 95 VAL A C 1
ATOM 724 O O . VAL A 1 95 ? -1.050 -2.091 -4.082 1.00 98.00 95 VAL A O 1
ATOM 727 N N . LYS A 1 96 ? -0.865 -3.579 -2.399 1.00 97.62 96 LYS A N 1
ATOM 728 C CA . LYS A 1 96 ? 0.118 -2.878 -1.591 1.00 97.62 96 LYS A CA 1
ATOM 729 C C . LYS A 1 96 ? 1.451 -3.609 -1.705 1.00 97.62 96 LYS A C 1
ATOM 731 O O . LYS A 1 96 ? 1.565 -4.766 -1.310 1.00 97.62 96 LYS A O 1
ATOM 736 N N . THR A 1 97 ? 2.438 -2.945 -2.300 1.00 97.94 97 THR A N 1
ATOM 737 C CA . THR A 1 97 ? 3.789 -3.480 -2.537 1.00 97.94 97 THR A CA 1
ATOM 738 C C . THR A 1 97 ? 4.787 -2.751 -1.632 1.00 97.94 97 THR A C 1
ATOM 740 O O . THR A 1 97 ? 4.775 -1.518 -1.657 1.00 97.94 97 THR A O 1
ATOM 743 N N . PRO A 1 98 ? 5.665 -3.445 -0.879 1.00 97.31 98 PRO A N 1
ATOM 744 C CA . PRO A 1 98 ? 6.710 -2.789 -0.094 1.00 97.31 98 PRO A CA 1
ATOM 745 C C . PRO A 1 98 ? 7.576 -1.888 -0.980 1.00 97.31 98 PRO A C 1
ATOM 747 O O . PRO A 1 98 ? 7.914 -2.249 -2.111 1.00 97.31 98 PRO A O 1
ATOM 750 N N . LEU A 1 99 ? 7.945 -0.709 -0.482 1.00 95.38 99 LEU A N 1
ATOM 751 C CA . LEU A 1 99 ? 8.828 0.185 -1.224 1.00 95.38 99 LEU A CA 1
ATOM 752 C C . LEU A 1 99 ? 10.233 -0.416 -1.312 1.00 95.38 99 LEU A C 1
ATOM 754 O O . LEU A 1 99 ? 10.788 -0.787 -0.277 1.00 95.38 99 LEU A O 1
ATOM 758 N N . PRO A 1 100 ? 10.833 -0.501 -2.512 1.00 92.75 100 PRO A N 1
ATOM 759 C CA . PRO A 1 100 ? 12.203 -0.968 -2.641 1.00 92.75 100 PRO A CA 1
ATOM 760 C C . PRO A 1 100 ? 13.174 0.057 -2.043 1.00 92.75 100 PRO A C 1
ATOM 762 O O . PRO A 1 100 ? 12.941 1.261 -2.132 1.00 92.75 100 PRO A O 1
ATOM 765 N N . ASP A 1 101 ? 14.277 -0.422 -1.470 1.00 90.88 101 ASP A N 1
ATOM 766 C CA . ASP A 1 101 ? 15.346 0.425 -0.933 1.00 90.88 101 ASP A CA 1
ATOM 767 C C . ASP A 1 101 ? 16.720 -0.136 -1.340 1.00 90.88 101 ASP A C 1
ATOM 769 O O . ASP A 1 101 ? 16.886 -1.362 -1.346 1.00 90.88 101 ASP A O 1
ATOM 773 N N . PRO A 1 102 ? 17.720 0.709 -1.675 1.00 87.44 102 PRO A N 1
ATOM 774 C CA . PRO A 1 102 ? 19.050 0.233 -2.049 1.00 87.44 102 PRO A CA 1
ATOM 775 C C . PRO A 1 102 ? 19.769 -0.451 -0.883 1.00 87.44 102 PRO A C 1
ATOM 777 O O . PRO A 1 102 ? 20.623 -1.312 -1.095 1.00 87.44 102 PRO A O 1
ATOM 780 N N . VAL A 1 103 ? 19.434 -0.078 0.353 1.00 89.81 103 VAL A N 1
ATOM 781 C CA . VAL A 1 103 ? 19.919 -0.745 1.552 1.00 89.81 103 VAL A CA 1
ATOM 782 C C . VAL A 1 103 ? 18.902 -1.781 2.005 1.00 89.81 103 VAL A C 1
ATOM 784 O O . VAL A 1 103 ? 17.794 -1.500 2.465 1.00 89.81 103 VAL A O 1
ATOM 787 N N . ARG A 1 104 ? 19.364 -3.033 1.958 1.00 91.38 104 ARG A N 1
ATOM 788 C CA . ARG A 1 104 ? 18.593 -4.231 2.294 1.00 91.38 104 ARG A CA 1
ATOM 789 C C . ARG A 1 104 ? 17.853 -4.137 3.630 1.00 91.38 104 ARG A C 1
ATOM 791 O O . ARG A 1 104 ? 16.738 -4.632 3.721 1.00 91.38 104 ARG A O 1
ATOM 798 N N . ARG A 1 105 ? 18.442 -3.513 4.658 1.00 93.81 105 ARG A N 1
ATOM 799 C CA . ARG A 1 105 ? 17.816 -3.414 5.991 1.00 93.81 105 ARG A CA 1
ATOM 800 C C . ARG A 1 105 ? 16.520 -2.595 5.976 1.00 93.81 105 ARG A C 1
ATOM 802 O O . ARG A 1 105 ? 15.595 -2.934 6.701 1.00 93.81 105 ARG A O 1
ATOM 809 N N . PHE A 1 106 ? 16.444 -1.555 5.143 1.00 92.06 106 PHE A N 1
ATOM 810 C CA . PHE A 1 106 ? 15.255 -0.709 5.028 1.00 92.06 106 PHE A CA 1
ATOM 811 C C . PHE A 1 106 ? 14.179 -1.390 4.187 1.00 92.06 106 PHE A C 1
ATOM 813 O O . PHE A 1 106 ? 13.024 -1.433 4.600 1.00 92.06 106 PHE A O 1
ATOM 820 N N . TYR A 1 107 ? 14.567 -2.045 3.088 1.00 93.19 107 TYR A N 1
ATOM 821 C CA . TYR A 1 107 ? 13.639 -2.891 2.336 1.00 93.19 107 TYR A CA 1
ATOM 822 C C . TYR A 1 107 ? 13.049 -4.017 3.202 1.00 93.19 107 TYR A C 1
ATOM 824 O O . TYR A 1 107 ? 11.844 -4.263 3.176 1.00 93.19 107 TYR A O 1
ATOM 832 N N . GLU A 1 108 ? 13.877 -4.671 4.022 1.00 96.25 108 GLU A N 1
ATOM 833 C CA . GLU A 1 108 ? 13.416 -5.708 4.949 1.00 96.25 108 GLU A CA 1
ATOM 834 C C . GLU A 1 108 ? 12.487 -5.140 6.030 1.00 96.25 108 GLU A C 1
ATOM 836 O O . GLU A 1 108 ? 11.527 -5.806 6.413 1.00 96.25 108 GLU A O 1
ATOM 841 N N . ALA A 1 109 ? 12.716 -3.906 6.492 1.00 95.19 109 ALA A N 1
ATOM 842 C CA . ALA A 1 109 ? 11.799 -3.226 7.404 1.00 95.19 109 ALA A CA 1
ATOM 843 C C . ALA A 1 109 ? 10.422 -3.011 6.751 1.00 95.19 109 ALA A C 1
ATOM 845 O O . ALA A 1 109 ? 9.412 -3.385 7.341 1.00 95.19 109 ALA A O 1
ATOM 846 N N . HIS A 1 110 ? 10.376 -2.538 5.501 1.00 95.50 110 HIS A N 1
ATOM 847 C CA . HIS A 1 110 ? 9.120 -2.412 4.751 1.00 95.50 110 HIS A CA 1
ATOM 848 C C . HIS A 1 110 ? 8.418 -3.768 4.571 1.00 95.50 110 HIS A C 1
ATOM 850 O O . HIS A 1 110 ? 7.204 -3.876 4.736 1.00 95.50 110 HIS A O 1
ATOM 856 N N . CYS A 1 111 ? 9.176 -4.831 4.282 1.00 96.88 111 CYS A N 1
ATOM 857 C CA . CYS A 1 111 ? 8.638 -6.189 4.188 1.00 96.88 111 CYS A CA 1
ATOM 858 C C . CYS A 1 111 ? 8.092 -6.687 5.533 1.00 96.88 111 CYS A C 1
ATOM 860 O O . CYS A 1 111 ? 7.043 -7.328 5.580 1.00 96.88 111 CYS A O 1
ATOM 862 N N . LYS A 1 112 ? 8.782 -6.392 6.640 1.00 96.25 112 LYS A N 1
ATOM 863 C CA . LYS A 1 112 ? 8.339 -6.734 7.995 1.00 96.25 112 LYS A CA 1
ATOM 864 C C . LYS A 1 112 ? 7.017 -6.047 8.338 1.00 96.25 112 LYS A C 1
ATOM 866 O O . LYS A 1 112 ? 6.137 -6.720 8.873 1.00 96.25 112 LYS A O 1
ATOM 871 N N . ASP A 1 113 ? 6.863 -4.772 7.990 1.00 94.62 113 ASP A N 1
ATOM 872 C CA . ASP A 1 113 ? 5.609 -4.036 8.180 1.00 94.62 113 ASP A CA 1
ATOM 873 C C . ASP A 1 113 ? 4.469 -4.677 7.381 1.00 94.62 113 ASP A C 1
ATOM 875 O O . ASP A 1 113 ? 3.399 -4.934 7.929 1.00 94.62 113 ASP A O 1
ATOM 879 N N . MET A 1 114 ? 4.721 -5.045 6.120 1.00 96.56 114 MET A N 1
ATOM 880 C CA . MET A 1 114 ? 3.734 -5.732 5.278 1.00 96.56 114 MET A CA 1
ATOM 881 C C . MET A 1 114 ? 3.342 -7.116 5.818 1.00 96.56 114 MET A C 1
ATOM 883 O O . MET A 1 114 ? 2.164 -7.471 5.803 1.00 96.56 114 MET A O 1
ATOM 887 N N . ARG A 1 115 ? 4.301 -7.892 6.346 1.00 96.56 115 ARG A N 1
ATOM 888 C CA . ARG A 1 115 ? 4.018 -9.181 7.008 1.00 96.56 115 ARG A CA 1
ATOM 889 C C . ARG A 1 115 ? 3.167 -8.998 8.260 1.00 96.56 115 ARG A C 1
ATOM 891 O O . ARG A 1 115 ? 2.298 -9.821 8.533 1.00 96.56 115 ARG A O 1
ATOM 898 N N . LEU A 1 116 ? 3.436 -7.950 9.037 1.00 94.31 116 LEU A N 1
ATOM 899 C CA . LEU A 1 116 ? 2.658 -7.636 10.229 1.00 94.31 116 LEU A CA 1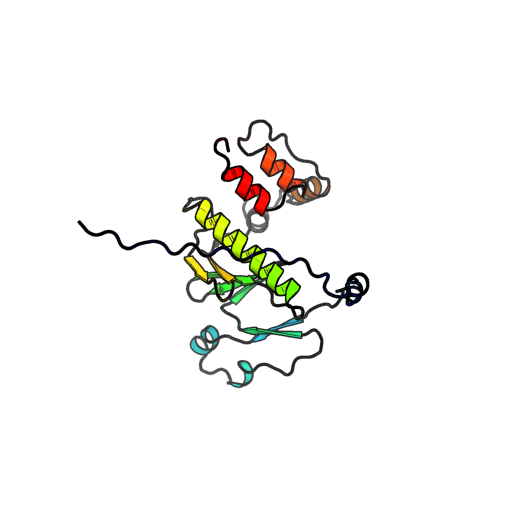
ATOM 900 C C . LEU A 1 116 ? 1.232 -7.221 9.859 1.00 94.31 116 LEU A C 1
ATOM 902 O O . LEU A 1 116 ? 0.289 -7.733 10.450 1.00 94.31 116 LEU A O 1
ATOM 906 N N . GLU A 1 117 ? 1.073 -6.368 8.849 1.00 94.62 117 GLU A N 1
ATOM 907 C CA . GLU A 1 117 ? -0.237 -5.962 8.338 1.00 94.62 117 GLU A CA 1
ATOM 908 C C . GLU A 1 117 ? -1.054 -7.165 7.858 1.00 94.62 117 GLU A C 1
ATOM 910 O O . GLU A 1 117 ? -2.188 -7.338 8.295 1.00 94.62 117 GLU A O 1
ATOM 915 N N . ALA A 1 118 ? -0.470 -8.058 7.052 1.00 94.62 118 ALA A N 1
ATOM 916 C CA . ALA A 1 118 ? -1.151 -9.272 6.599 1.00 94.62 118 ALA A CA 1
ATOM 917 C C . ALA A 1 118 ? -1.621 -10.159 7.769 1.00 94.62 118 ALA A C 1
ATOM 919 O O . ALA A 1 118 ? -2.741 -10.667 7.745 1.00 94.62 118 ALA A O 1
ATOM 920 N N . ARG A 1 119 ? -0.800 -10.300 8.820 1.00 94.12 119 ARG A N 1
ATOM 921 C CA . ARG A 1 119 ? -1.169 -11.040 10.040 1.00 94.12 119 ARG A CA 1
ATOM 922 C C . ARG A 1 119 ? -2.305 -10.380 10.818 1.00 94.12 119 ARG A C 1
ATOM 924 O O . ARG A 1 119 ? -3.122 -11.092 11.386 1.00 94.12 119 ARG A O 1
ATOM 931 N N . ILE A 1 120 ? -2.359 -9.048 10.852 1.00 90.69 120 ILE A N 1
ATOM 932 C CA . ILE A 1 120 ? -3.460 -8.318 11.494 1.00 90.69 120 ILE A CA 1
ATOM 933 C C . ILE A 1 120 ? -4.772 -8.610 10.764 1.00 90.69 120 ILE A C 1
ATOM 935 O O . ILE A 1 120 ? -5.765 -8.923 11.411 1.00 90.69 120 ILE A O 1
ATOM 939 N N . TYR A 1 121 ? -4.779 -8.569 9.429 1.00 93.69 121 TYR A N 1
ATOM 940 C CA . TYR A 1 121 ? -5.977 -8.919 8.661 1.00 93.69 121 TYR A CA 1
ATOM 941 C C . TYR A 1 121 ? -6.418 -10.372 8.878 1.00 93.69 121 TYR A C 1
ATOM 943 O O . TYR A 1 121 ? -7.615 -10.623 8.998 1.00 93.69 121 TYR A O 1
ATOM 951 N N . ASP A 1 122 ? -5.474 -11.314 8.950 1.00 90.62 122 ASP A N 1
ATOM 952 C CA . ASP A 1 122 ? -5.770 -12.723 9.240 1.00 90.62 122 ASP A CA 1
ATOM 953 C C . ASP A 1 122 ? -6.411 -12.898 10.627 1.00 90.62 122 ASP A C 1
ATOM 955 O O . ASP A 1 122 ? -7.451 -13.541 10.752 1.00 90.62 122 ASP A O 1
ATOM 959 N N . ALA A 1 123 ? -5.853 -12.245 11.652 1.00 88.38 123 ALA A N 1
ATOM 960 C CA . ALA A 1 123 ? -6.373 -12.294 13.018 1.00 88.38 123 ALA A CA 1
ATOM 961 C C . ALA A 1 123 ? -7.763 -11.648 13.157 1.00 88.38 123 ALA A C 1
ATOM 963 O O . ALA A 1 123 ? -8.622 -12.162 13.869 1.00 88.38 123 ALA A O 1
ATOM 964 N N . VAL A 1 124 ? -7.997 -10.527 12.468 1.00 87.94 124 VAL A N 1
ATOM 965 C CA . VAL A 1 124 ? -9.287 -9.821 12.478 1.00 87.94 124 VAL A CA 1
ATOM 966 C C . VAL A 1 124 ? -10.371 -10.604 11.730 1.00 87.94 124 VAL A C 1
ATOM 968 O O . VAL A 1 124 ? -11.544 -10.559 12.105 1.00 87.94 124 VAL A O 1
ATOM 971 N N . GLY A 1 125 ? -9.993 -11.320 10.671 1.00 88.25 125 GLY A N 1
ATOM 972 C CA . GLY A 1 125 ? -10.921 -12.050 9.819 1.00 88.25 125 GLY A CA 1
ATOM 973 C C . GLY A 1 125 ? -11.823 -11.140 8.977 1.00 88.25 125 GLY A C 1
ATOM 974 O O . GLY A 1 125 ? -11.604 -9.938 8.819 1.00 88.25 125 GLY A O 1
ATOM 975 N N . ALA A 1 126 ? -12.855 -11.735 8.377 1.00 90.81 126 ALA A N 1
ATOM 976 C CA . ALA A 1 126 ? -13.794 -10.999 7.539 1.00 90.81 126 ALA A CA 1
ATOM 977 C C . ALA A 1 126 ? -14.705 -10.104 8.392 1.00 90.81 126 ALA A C 1
ATOM 979 O O . ALA A 1 126 ? -15.441 -10.591 9.251 1.00 90.81 126 ALA A O 1
ATOM 980 N N . HIS A 1 127 ? -14.711 -8.802 8.106 1.00 92.31 127 HIS A N 1
ATOM 981 C CA . HIS A 1 127 ? -15.544 -7.840 8.816 1.00 92.31 127 HIS A CA 1
ATOM 982 C C . HIS A 1 127 ? -16.081 -6.765 7.855 1.00 92.31 127 HIS A C 1
ATOM 984 O O . HIS A 1 127 ? -15.305 -6.196 7.093 1.00 92.31 127 HIS A O 1
ATOM 990 N N . PRO A 1 128 ? -17.379 -6.403 7.900 1.00 91.44 128 PRO A N 1
ATOM 991 C CA . PRO A 1 128 ? -18.008 -5.509 6.915 1.00 91.44 128 PRO A CA 1
ATOM 992 C C . PRO A 1 128 ? -17.484 -4.063 6.911 1.00 91.44 128 PRO A C 1
ATOM 994 O O . PRO A 1 128 ? -17.848 -3.283 6.037 1.00 91.44 128 PRO A O 1
ATOM 997 N N . ARG A 1 129 ? -16.675 -3.674 7.904 1.00 92.31 129 ARG A N 1
ATOM 998 C CA . ARG A 1 129 ? -16.074 -2.329 8.016 1.00 92.31 129 ARG A CA 1
ATOM 999 C C . ARG A 1 129 ? -14.567 -2.305 7.764 1.00 92.31 129 ARG A C 1
ATOM 1001 O O . ARG A 1 129 ? -13.932 -1.291 8.029 1.00 92.31 129 ARG A O 1
ATOM 1008 N N . ILE A 1 130 ? -13.988 -3.423 7.341 1.00 91.88 130 ILE A N 1
ATOM 1009 C CA . ILE A 1 130 ? -12.547 -3.566 7.139 1.00 91.88 130 ILE A CA 1
ATOM 1010 C C . ILE A 1 130 ? -12.340 -4.073 5.715 1.00 91.88 130 ILE A C 1
ATOM 1012 O O . ILE A 1 130 ? -13.004 -5.044 5.349 1.00 91.88 130 ILE A O 1
ATOM 1016 N N . PRO A 1 131 ? -11.454 -3.445 4.916 1.00 94.06 131 PRO A N 1
ATOM 1017 C CA . PRO A 1 131 ? -11.189 -3.900 3.561 1.00 94.06 131 PRO A CA 1
ATOM 1018 C C . PRO A 1 131 ? -10.837 -5.385 3.540 1.00 94.06 131 PRO A C 1
ATOM 1020 O O . PRO A 1 131 ? -9.930 -5.847 4.233 1.00 94.06 131 PRO A O 1
ATOM 1023 N N . ARG A 1 132 ? -11.555 -6.152 2.734 1.00 94.44 132 ARG A N 1
ATOM 1024 C CA . ARG A 1 132 ? -11.325 -7.580 2.576 1.00 94.44 132 ARG A CA 1
ATOM 1025 C C . ARG A 1 132 ? -9.987 -7.835 1.884 1.00 94.44 132 ARG A C 1
ATOM 1027 O O . ARG A 1 132 ? -9.719 -7.311 0.800 1.00 94.44 132 ARG A O 1
ATOM 1034 N N . ILE A 1 133 ? -9.195 -8.741 2.453 1.00 95.62 133 ILE A N 1
ATOM 1035 C CA . ILE A 1 133 ? -8.009 -9.284 1.787 1.00 95.62 133 ILE A CA 1
ATOM 1036 C C . ILE A 1 133 ? -8.420 -10.238 0.664 1.00 95.62 133 ILE A C 1
ATOM 1038 O O . ILE A 1 133 ? -9.270 -11.114 0.825 1.00 95.62 133 ILE A O 1
ATOM 1042 N N . VAL A 1 134 ? -7.804 -10.048 -0.499 1.00 96.44 134 VAL A N 1
ATOM 1043 C CA . VAL A 1 134 ? -7.926 -10.920 -1.673 1.00 96.44 134 VAL A CA 1
ATOM 1044 C C . VAL A 1 134 ? -6.818 -11.968 -1.653 1.00 96.44 134 VAL A C 1
ATOM 1046 O O . VAL A 1 134 ? -7.096 -13.149 -1.840 1.00 96.44 134 VAL A O 1
ATOM 1049 N N . SER A 1 135 ? -5.571 -11.553 -1.409 1.00 96.81 135 SER A N 1
ATOM 1050 C CA . SER A 1 135 ? -4.428 -12.468 -1.334 1.00 96.81 135 SER A CA 1
ATOM 1051 C C . SER A 1 135 ? -3.226 -11.843 -0.628 1.00 96.81 135 SER A C 1
ATOM 1053 O O . SER A 1 135 ? -3.001 -10.639 -0.719 1.00 96.81 135 SER A O 1
ATOM 1055 N N . TRP A 1 136 ? -2.407 -12.683 0.001 1.00 97.56 136 TRP A N 1
ATOM 1056 C CA . TRP A 1 136 ? -1.088 -12.340 0.530 1.00 97.56 136 TRP A CA 1
ATOM 1057 C C . TRP A 1 136 ? -0.017 -13.161 -0.198 1.00 97.56 136 TRP A C 1
ATOM 1059 O O . TRP A 1 136 ? -0.145 -14.381 -0.303 1.00 97.56 136 TRP A O 1
ATOM 1069 N N . ASP A 1 137 ? 1.031 -12.496 -0.683 1.00 97.56 137 ASP A N 1
ATOM 1070 C CA . ASP A 1 137 ? 2.202 -13.127 -1.294 1.00 97.56 137 ASP A CA 1
ATOM 1071 C C . ASP A 1 137 ? 3.418 -13.014 -0.350 1.00 97.56 137 ASP A C 1
ATOM 1073 O O . ASP A 1 137 ? 3.979 -11.922 -0.200 1.00 97.56 137 ASP A O 1
ATOM 1077 N N . PRO A 1 138 ? 3.860 -14.121 0.279 1.00 96.25 138 PRO A N 1
ATOM 1078 C CA . PRO A 1 138 ? 4.975 -14.102 1.220 1.00 96.25 138 PRO A CA 1
ATOM 1079 C C . PRO A 1 138 ? 6.340 -13.880 0.557 1.00 96.25 138 PRO A C 1
ATOM 1081 O O . PRO A 1 138 ? 7.268 -13.450 1.246 1.00 96.25 138 PRO A O 1
ATOM 1084 N N . GLU A 1 139 ? 6.484 -14.157 -0.743 1.00 95.38 139 GLU A N 1
ATOM 1085 C CA . GLU A 1 139 ? 7.760 -14.008 -1.452 1.00 95.38 139 GLU A CA 1
ATOM 1086 C C . GLU A 1 139 ? 8.042 -12.540 -1.759 1.00 95.38 139 GLU A C 1
ATOM 1088 O O . GLU A 1 139 ? 9.138 -12.035 -1.509 1.00 95.38 139 GLU A O 1
ATOM 1093 N N . THR A 1 140 ? 7.031 -11.831 -2.261 1.00 95.31 140 THR A N 1
ATOM 1094 C CA . THR A 1 140 ? 7.148 -10.407 -2.609 1.00 95.31 140 THR A CA 1
ATOM 1095 C C . THR A 1 140 ? 6.687 -9.469 -1.497 1.00 95.31 140 THR A C 1
ATOM 1097 O O . THR A 1 140 ? 6.799 -8.249 -1.633 1.00 95.31 140 THR A O 1
ATOM 1100 N N . CYS A 1 141 ? 6.158 -10.027 -0.407 1.00 97.69 141 CYS A N 1
ATOM 1101 C CA . CYS A 1 141 ? 5.509 -9.302 0.680 1.00 97.69 141 CYS A CA 1
ATOM 1102 C C . CYS A 1 141 ? 4.376 -8.375 0.200 1.00 97.69 141 CYS A C 1
ATOM 1104 O O . CYS A 1 141 ? 4.128 -7.327 0.799 1.00 97.69 141 CYS A O 1
ATOM 1106 N N . CYS A 1 142 ? 3.705 -8.735 -0.898 1.00 97.94 142 CYS A N 1
ATOM 1107 C CA . CYS A 1 142 ? 2.593 -7.963 -1.442 1.00 97.94 142 CYS A CA 1
ATOM 1108 C C . CYS A 1 142 ? 1.266 -8.394 -0.814 1.00 97.94 142 CYS A C 1
ATOM 1110 O O . CYS A 1 142 ? 0.968 -9.584 -0.707 1.00 97.94 142 CYS A O 1
ATOM 1112 N N . LEU A 1 143 ? 0.439 -7.410 -0.464 1.00 97.69 143 LEU A N 1
ATOM 1113 C CA . LEU A 1 143 ? -0.909 -7.625 0.054 1.00 97.69 143 LEU A CA 1
ATOM 1114 C C . LEU A 1 143 ? -1.923 -7.078 -0.946 1.00 97.69 143 LEU A C 1
ATOM 1116 O O . LEU A 1 143 ? -1.917 -5.885 -1.246 1.00 97.69 143 LEU A O 1
ATOM 1120 N N . THR A 1 144 ? -2.785 -7.941 -1.468 1.00 98.00 144 THR A N 1
ATOM 1121 C CA . THR A 1 144 ? -3.880 -7.560 -2.362 1.00 98.00 144 THR A CA 1
ATOM 1122 C C . THR A 1 144 ? -5.187 -7.540 -1.585 1.00 98.00 144 THR A C 1
ATOM 1124 O O . THR A 1 144 ? -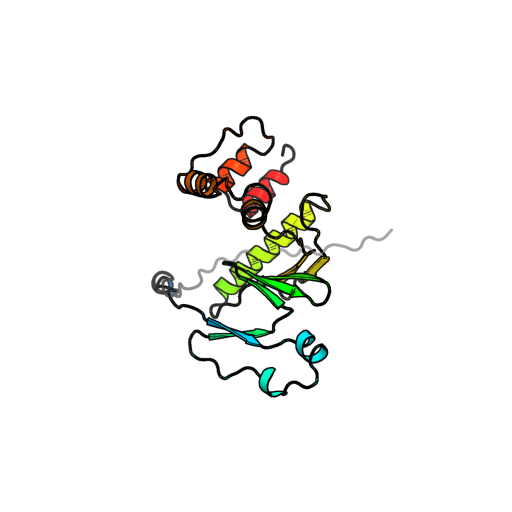5.500 -8.484 -0.860 1.00 98.00 144 THR A O 1
ATOM 1127 N N . MET A 1 145 ? -5.961 -6.477 -1.754 1.00 96.81 145 MET A N 1
ATOM 1128 C CA . MET A 1 145 ? -7.208 -6.212 -1.041 1.00 96.81 145 MET A CA 1
ATOM 1129 C C . MET A 1 145 ? -8.234 -5.572 -1.968 1.00 96.81 145 MET A C 1
ATOM 1131 O O . MET A 1 145 ? -7.892 -5.077 -3.043 1.00 96.81 145 MET A O 1
ATOM 1135 N N . GLU A 1 146 ? -9.494 -5.588 -1.554 1.00 96.38 146 GLU A N 1
ATOM 1136 C CA . GLU A 1 146 ? -10.556 -4.945 -2.319 1.00 96.38 146 GLU A CA 1
ATOM 1137 C C . GLU A 1 146 ? -10.329 -3.433 -2.465 1.00 96.38 146 GLU A C 1
ATOM 1139 O O . GLU A 1 146 ? -9.723 -2.776 -1.615 1.00 96.38 146 GLU A O 1
ATOM 1144 N N . TYR A 1 147 ? -10.826 -2.875 -3.564 1.00 96.00 147 TYR A N 1
ATOM 1145 C CA . TYR A 1 147 ? -10.814 -1.437 -3.785 1.00 96.00 147 TYR A CA 1
ATOM 1146 C C . TYR A 1 147 ? -12.079 -0.791 -3.223 1.00 96.00 147 TYR A C 1
ATOM 1148 O O . TYR A 1 147 ? -13.187 -1.228 -3.525 1.00 96.00 147 TYR A O 1
ATOM 1156 N N . LEU A 1 148 ? -11.906 0.287 -2.457 1.00 94.12 148 LEU A N 1
ATOM 1157 C CA . LEU A 1 148 ? -13.004 1.108 -1.955 1.00 94.12 148 LEU A CA 1
ATOM 1158 C C . LEU A 1 148 ? -13.127 2.378 -2.805 1.00 94.12 148 LEU A C 1
ATOM 1160 O O . LEU A 1 148 ? -12.255 3.246 -2.778 1.00 94.12 148 LEU A O 1
ATOM 1164 N N . GLU A 1 149 ? -14.218 2.481 -3.566 1.00 90.25 149 GLU A N 1
ATOM 1165 C CA . GLU A 1 149 ? -14.408 3.507 -4.607 1.00 90.25 149 GLU A CA 1
ATOM 1166 C C . GLU A 1 149 ? -14.459 4.941 -4.067 1.00 90.25 149 GLU A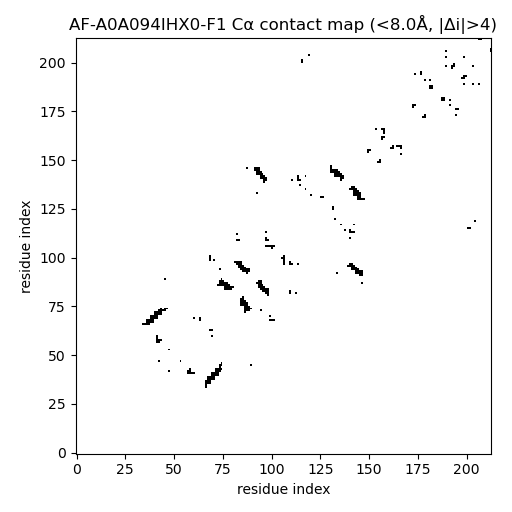 C 1
ATOM 1168 O O . GLU A 1 149 ? -14.066 5.878 -4.757 1.00 90.25 149 GLU A O 1
ATOM 1173 N N . ASN A 1 150 ? -14.890 5.106 -2.817 1.00 88.56 150 ASN A N 1
ATOM 1174 C CA . ASN A 1 150 ? -15.043 6.409 -2.169 1.00 88.56 150 ASN A CA 1
ATOM 1175 C C . ASN A 1 150 ? -13.735 6.973 -1.591 1.00 88.56 150 ASN A C 1
ATOM 1177 O O . ASN A 1 150 ? -13.750 8.041 -0.984 1.00 88.56 150 ASN A O 1
ATOM 1181 N N . GLY A 1 151 ? -12.608 6.280 -1.783 1.00 86.75 151 GLY A N 1
ATOM 1182 C CA . GLY A 1 151 ? -11.298 6.761 -1.358 1.00 86.75 151 GLY A CA 1
ATOM 1183 C C . GLY A 1 151 ? -11.158 6.867 0.160 1.00 86.75 151 GLY A C 1
ATOM 1184 O O . GLY A 1 151 ? -11.703 6.057 0.915 1.00 86.75 151 GLY A O 1
ATOM 1185 N N . THR A 1 152 ? -10.362 7.839 0.610 1.00 85.62 152 THR A N 1
ATOM 1186 C CA . THR A 1 152 ? -10.161 8.078 2.043 1.00 85.62 152 THR A CA 1
ATOM 1187 C C . THR A 1 152 ? -11.334 8.855 2.634 1.00 85.62 152 THR A C 1
ATOM 1189 O O . THR A 1 152 ? -12.022 9.597 1.937 1.00 85.62 152 THR A O 1
ATOM 1192 N N . LEU A 1 153 ? -11.541 8.736 3.950 1.00 81.25 153 LEU A N 1
ATOM 1193 C CA . LEU A 1 153 ? -12.566 9.520 4.644 1.00 81.25 153 LEU A CA 1
ATOM 1194 C C . LEU A 1 153 ? -12.361 11.029 4.447 1.00 81.25 153 LEU A C 1
ATOM 1196 O O . LEU A 1 153 ? -13.336 11.751 4.269 1.00 81.25 153 LEU A O 1
ATOM 1200 N N . LYS A 1 154 ? -11.102 11.484 4.440 1.00 78.31 154 LYS A N 1
ATOM 1201 C CA . LYS A 1 154 ? -10.749 12.883 4.194 1.00 78.31 154 LYS A CA 1
ATOM 1202 C C . LYS A 1 154 ? -11.257 13.338 2.825 1.00 78.31 154 LYS A C 1
ATOM 1204 O O . LYS A 1 154 ? -12.026 14.288 2.746 1.00 78.31 154 LYS A O 1
ATOM 1209 N N . ASP A 1 155 ? -10.891 12.611 1.769 1.00 80.56 155 ASP A N 1
ATOM 1210 C CA . ASP A 1 155 ? -11.308 12.947 0.402 1.00 80.56 155 ASP A CA 1
ATOM 1211 C C . ASP A 1 155 ? -12.836 12.905 0.253 1.00 80.56 155 ASP A C 1
ATOM 1213 O O . ASP A 1 155 ? -13.429 13.731 -0.443 1.00 80.56 155 ASP A O 1
ATOM 1217 N N . TYR A 1 156 ? -13.486 11.954 0.926 1.00 80.19 156 TYR A N 1
ATOM 1218 C CA . TYR A 1 156 ? -14.934 11.794 0.888 1.00 80.19 156 TYR A CA 1
ATOM 1219 C C . TYR A 1 156 ? -15.675 12.959 1.561 1.00 80.19 156 TYR A C 1
ATOM 1221 O O . TYR A 1 156 ? -16.624 13.494 0.989 1.00 80.19 156 TYR A O 1
ATOM 1229 N N . ILE A 1 157 ? -15.234 13.387 2.749 1.00 76.00 157 ILE A N 1
ATOM 1230 C CA . ILE A 1 157 ? -15.827 14.526 3.473 1.00 76.00 157 ILE A 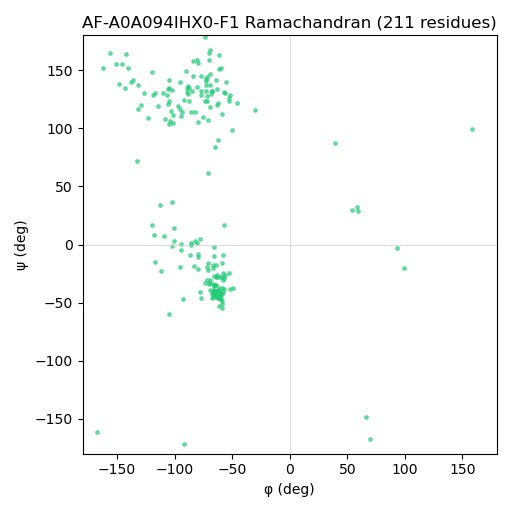CA 1
ATOM 1231 C C . ILE A 1 157 ? -15.588 15.832 2.708 1.00 76.00 157 ILE A C 1
ATOM 1233 O O . ILE A 1 157 ? -16.516 16.627 2.548 1.00 76.00 157 ILE A O 1
ATOM 1237 N N . ASP A 1 158 ? -14.384 16.014 2.160 1.00 70.75 158 ASP A N 1
ATOM 1238 C CA . ASP A 1 158 ? -14.030 17.196 1.366 1.00 70.75 158 ASP A CA 1
ATOM 1239 C C . ASP A 1 158 ? -14.859 17.291 0.059 1.00 70.75 158 ASP A C 1
ATOM 1241 O O . ASP A 1 158 ? -14.954 18.360 -0.551 1.00 70.75 158 ASP A O 1
ATOM 1245 N N . THR A 1 159 ? -15.491 16.197 -0.394 1.00 68.62 159 THR A N 1
ATOM 1246 C CA . THR A 1 159 ? -16.250 16.143 -1.660 1.00 68.62 159 THR A CA 1
ATOM 1247 C C . THR A 1 159 ? -17.769 15.974 -1.512 1.00 68.62 159 THR A C 1
ATOM 1249 O O . THR A 1 159 ? -18.495 16.392 -2.424 1.00 68.62 159 THR A O 1
ATOM 1252 N N . TYR A 1 160 ? -18.281 15.440 -0.397 1.00 57.22 160 TYR A N 1
ATOM 1253 C CA . TYR A 1 160 ? -19.697 15.075 -0.206 1.00 57.22 160 TYR A CA 1
ATOM 1254 C C . TYR A 1 160 ? -20.160 15.295 1.250 1.00 57.22 160 TYR A C 1
ATOM 1256 O O . TYR A 1 160 ? -19.381 15.148 2.186 1.00 57.22 160 TYR A O 1
ATOM 1264 N N . PRO A 1 161 ? -21.464 15.502 1.508 1.00 56.12 161 PRO A N 1
ATOM 1265 C CA . PRO A 1 161 ? -22.175 16.793 1.555 1.00 56.12 161 PRO A CA 1
ATOM 1266 C C . PRO A 1 161 ? -21.633 17.854 2.553 1.00 56.12 161 PRO A C 1
ATOM 1268 O O . PRO A 1 161 ? -22.342 18.812 2.853 1.00 56.12 161 PRO A O 1
ATOM 1271 N N . TYR A 1 162 ? -20.405 17.723 3.063 1.00 55.62 162 TYR A N 1
ATOM 1272 C CA . TYR A 1 162 ? -19.842 18.583 4.114 1.00 55.62 162 TYR A CA 1
ATOM 1273 C C . TYR A 1 162 ? -18.679 19.462 3.635 1.00 55.62 162 TYR A C 1
ATOM 1275 O O . TYR A 1 162 ? -17.780 19.761 4.411 1.00 55.62 162 TYR A O 1
ATOM 1283 N N . LYS A 1 163 ? -18.706 19.916 2.375 1.00 58.47 163 LYS A N 1
ATOM 1284 C CA . LYS A 1 163 ? -17.647 20.758 1.774 1.00 58.47 163 LYS A CA 1
ATOM 1285 C C . LYS A 1 163 ? -17.297 22.011 2.590 1.00 58.47 163 LYS A C 1
ATOM 1287 O O . LYS A 1 163 ? -16.191 22.524 2.467 1.00 58.47 163 LYS A O 1
ATOM 1292 N N . ASP A 1 164 ? -18.239 22.484 3.405 1.00 61.69 164 ASP A N 1
ATOM 1293 C CA . ASP A 1 164 ? -18.106 23.679 4.241 1.00 61.69 164 ASP A CA 1
ATOM 1294 C C . ASP A 1 164 ? -17.649 23.375 5.684 1.00 61.69 164 ASP A C 1
ATOM 1296 O O . ASP A 1 164 ? -17.520 24.295 6.489 1.00 61.69 164 ASP A O 1
ATOM 1300 N N . ILE A 1 165 ? -17.412 22.103 6.034 1.00 59.84 165 ILE A N 1
ATOM 1301 C CA . ILE A 1 165 ? -16.851 21.690 7.328 1.00 59.84 165 ILE A CA 1
ATOM 1302 C C . ILE A 1 165 ? -15.365 21.387 7.113 1.00 59.84 165 ILE A C 1
ATOM 1304 O O . ILE A 1 165 ? -15.030 20.350 6.538 1.00 59.84 165 ILE A O 1
ATOM 1308 N N . PRO A 1 166 ? -14.452 22.273 7.535 1.00 59.28 166 PRO A N 1
ATOM 1309 C CA . PRO A 1 166 ? -13.046 22.102 7.226 1.00 59.28 166 PRO A CA 1
ATOM 1310 C C . PRO A 1 166 ? -12.441 20.971 8.077 1.00 59.28 166 PRO A C 1
ATOM 1312 O O . PRO A 1 166 ? -12.463 20.997 9.305 1.00 59.28 166 PRO A O 1
ATOM 1315 N N . SER A 1 167 ? -11.862 19.966 7.412 1.00 62.28 167 SER A N 1
ATOM 1316 C CA . SER A 1 167 ? -11.184 18.815 8.039 1.00 62.28 167 SER A CA 1
ATOM 1317 C C . SER A 1 167 ? -9.906 19.185 8.824 1.00 62.28 167 SER A C 1
ATOM 1319 O O . SER A 1 167 ? -9.270 18.303 9.407 1.00 62.28 167 SER A O 1
ATOM 1321 N N . ASN A 1 168 ? -9.496 20.458 8.838 1.00 72.69 168 ASN A N 1
ATOM 1322 C CA . ASN A 1 168 ? -8.252 20.900 9.473 1.00 72.69 168 ASN A CA 1
ATOM 1323 C C . ASN A 1 168 ? -8.303 20.800 11.002 1.00 72.69 168 ASN A C 1
ATOM 1325 O O . ASN A 1 168 ? -7.275 20.528 11.609 1.00 72.69 168 ASN A O 1
ATOM 1329 N N . GLU A 1 169 ? -9.476 20.951 11.626 1.00 72.69 169 GLU A N 1
ATOM 1330 C CA . GLU A 1 169 ? -9.600 20.883 13.087 1.00 72.69 169 GLU A CA 1
ATOM 1331 C C . GLU A 1 169 ? -9.160 19.512 13.627 1.00 72.69 169 GLU A C 1
ATOM 1333 O O . GLU A 1 169 ? -8.410 19.432 14.596 1.00 72.69 169 GLU A O 1
ATOM 1338 N N . VAL A 1 170 ? -9.540 18.419 12.956 1.00 72.75 170 VAL A N 1
ATOM 1339 C CA . VAL A 1 170 ? -9.135 17.059 13.352 1.00 72.75 170 VAL A CA 1
ATOM 1340 C C . VAL A 1 170 ? -7.624 16.871 13.212 1.00 72.75 170 VAL A C 1
ATOM 1342 O O . VAL A 1 170 ? -6.993 16.284 14.092 1.00 72.75 170 VAL A O 1
ATOM 1345 N N . GLU A 1 171 ? -7.029 17.382 12.131 1.00 74.81 171 GLU A N 1
ATOM 1346 C CA . GLU A 1 171 ? -5.580 17.322 11.914 1.00 74.81 171 GLU A CA 1
ATOM 1347 C C . GLU A 1 171 ? -4.820 18.165 12.952 1.00 74.81 171 GLU A C 1
ATOM 1349 O O . GLU A 1 171 ? -3.826 17.703 13.512 1.00 74.81 171 GLU A O 1
ATOM 1354 N N . GLU A 1 172 ? -5.297 19.370 13.268 1.00 83.44 172 GLU A N 1
ATOM 1355 C CA . GLU A 1 172 ? -4.7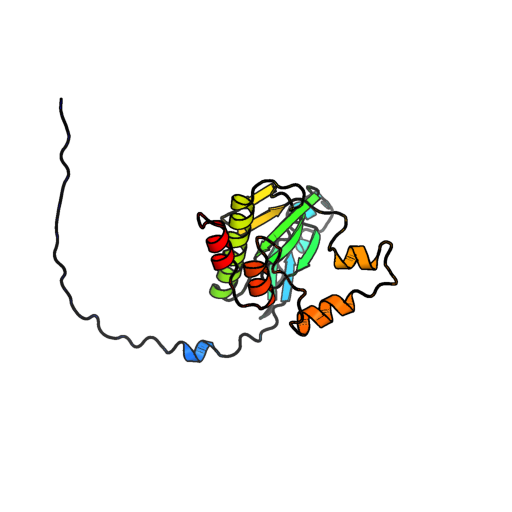30 20.256 14.293 1.00 83.44 172 GLU A CA 1
ATOM 1356 C C . GLU A 1 172 ? -4.826 19.642 15.699 1.00 83.44 172 GLU A C 1
ATOM 1358 O O . GLU A 1 172 ? -3.845 19.646 16.452 1.00 83.44 172 GLU A O 1
ATOM 1363 N N . LEU A 1 173 ? -5.969 19.045 16.049 1.00 81.75 173 LEU A N 1
ATOM 1364 C CA . LEU A 1 173 ? -6.162 18.331 17.315 1.00 81.75 173 LEU A CA 1
ATOM 1365 C C . LEU A 1 173 ? -5.243 17.108 17.409 1.00 81.75 173 LEU A C 1
ATOM 1367 O O . LEU A 1 173 ? -4.549 16.930 18.413 1.00 81.75 173 LEU A O 1
ATOM 1371 N N . TYR A 1 174 ? -5.150 16.312 16.341 1.00 81.25 174 TYR A N 1
ATOM 1372 C CA . TYR A 1 174 ? -4.237 15.172 16.289 1.00 81.25 174 TYR A CA 1
ATOM 1373 C C . TYR A 1 174 ? -2.770 15.608 16.447 1.00 81.25 174 TYR A C 1
ATOM 1375 O O . TYR A 1 174 ? -2.037 15.053 17.272 1.00 81.25 174 TYR A O 1
ATOM 1383 N N . ASN A 1 175 ? -2.350 16.646 15.715 1.00 83.06 175 ASN A N 1
ATOM 1384 C CA . ASN A 1 175 ? -0.991 17.192 15.764 1.00 83.06 175 ASN A CA 1
ATOM 1385 C C . ASN A 1 175 ? -0.650 17.816 17.126 1.00 83.06 175 ASN A C 1
A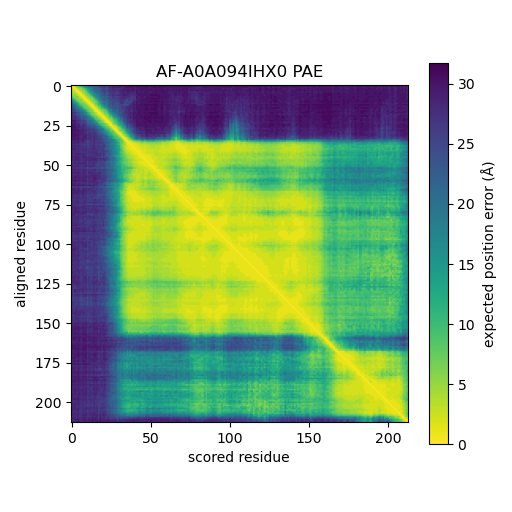TOM 1387 O O . ASN A 1 175 ? 0.483 17.691 17.593 1.00 83.06 175 ASN A O 1
ATOM 1391 N N . SER A 1 176 ? -1.626 18.435 17.794 1.00 88.94 176 SER A N 1
ATOM 1392 C CA . SER A 1 176 ? -1.481 18.977 19.153 1.00 88.94 176 SER A CA 1
ATOM 1393 C C . SER A 1 176 ? -1.603 17.922 20.259 1.00 88.94 176 SER A C 1
ATOM 1395 O O . SER A 1 176 ? -1.485 18.266 21.434 1.00 88.94 176 SER A O 1
ATOM 1397 N N . ARG A 1 177 ? -1.799 16.639 19.910 1.00 87.62 177 ARG A N 1
ATOM 1398 C CA . ARG A 1 177 ? -2.036 15.525 20.851 1.00 87.62 177 ARG A CA 1
ATOM 1399 C C . ARG A 1 177 ? -3.273 15.724 21.736 1.00 87.62 177 ARG A C 1
ATOM 1401 O O . ARG A 1 177 ? -3.338 15.200 22.850 1.00 87.62 177 ARG A O 1
ATOM 1408 N N . THR A 1 178 ? -4.261 16.454 21.232 1.00 88.38 178 THR A N 1
ATOM 1409 C CA . THR A 1 178 ? -5.538 16.686 21.904 1.00 88.38 178 THR A CA 1
ATOM 1410 C C . THR A 1 178 ? -6.543 15.653 21.412 1.00 88.38 178 THR A C 1
ATOM 1412 O O . THR A 1 178 ? -6.959 15.678 20.257 1.00 88.38 178 THR A O 1
ATOM 1415 N N . PHE A 1 179 ? -6.926 14.720 22.283 1.00 86.62 179 PHE A N 1
ATOM 1416 C CA . PHE A 1 179 ? -7.818 13.611 21.938 1.00 86.62 179 PHE A CA 1
ATOM 1417 C C . PHE A 1 179 ? -9.090 13.648 22.790 1.00 86.62 179 PHE A C 1
ATOM 1419 O O . PHE A 1 179 ? -9.017 14.065 23.951 1.00 86.62 179 PHE A O 1
ATOM 1426 N N . PRO A 1 180 ? -10.238 13.191 22.255 1.00 85.81 180 PRO A N 1
ATOM 1427 C CA . PRO A 1 180 ? -11.456 13.038 23.044 1.00 85.81 180 PRO A CA 1
ATOM 1428 C C . PRO A 1 180 ? -11.252 12.037 24.189 1.00 85.81 180 PRO A C 1
ATOM 1430 O O . PRO A 1 180 ? -10.302 11.246 24.190 1.00 85.81 180 PRO A O 1
ATOM 1433 N N . ASP A 1 181 ? -12.152 12.065 25.172 1.00 87.50 181 ASP A N 1
ATOM 1434 C CA . ASP A 1 181 ? -12.180 11.018 26.188 1.00 87.50 181 ASP A CA 1
ATOM 1435 C C . ASP A 1 181 ? -12.611 9.687 25.556 1.00 87.50 181 ASP A C 1
ATOM 1437 O O . ASP A 1 181 ? -13.579 9.617 24.803 1.00 87.50 181 ASP A O 1
ATOM 1441 N N . MET A 1 182 ? -11.849 8.637 25.855 1.00 88.06 182 MET A N 1
ATOM 1442 C CA . MET A 1 182 ? -12.005 7.294 25.294 1.00 88.06 182 MET A CA 1
ATOM 1443 C C . MET A 1 182 ? -12.331 6.264 26.383 1.00 88.06 182 MET A C 1
ATOM 1445 O O . MET A 1 182 ? -12.299 5.068 26.099 1.00 88.06 182 MET A O 1
ATOM 1449 N N . ALA A 1 183 ? -12.600 6.696 27.624 1.00 85.69 183 ALA A N 1
ATOM 1450 C CA . ALA A 1 183 ? -12.787 5.811 28.777 1.00 85.69 183 ALA A CA 1
ATOM 1451 C C . ALA A 1 183 ? -13.910 4.774 28.594 1.00 85.69 183 ALA A C 1
ATOM 1453 O O . ALA A 1 183 ? -13.824 3.680 29.145 1.00 85.69 183 ALA A O 1
ATOM 1454 N N . GLU A 1 184 ? -14.935 5.092 27.800 1.00 88.56 184 GLU A N 1
ATOM 1455 C CA . GLU A 1 184 ? -16.079 4.204 27.553 1.00 88.56 184 GLU A CA 1
ATOM 1456 C C . GLU A 1 184 ? -15.859 3.208 26.402 1.00 88.56 184 GLU A C 1
ATOM 1458 O O . GLU A 1 184 ? -16.667 2.303 26.195 1.00 88.56 184 GLU A O 1
ATOM 1463 N N . LEU A 1 185 ? -14.778 3.347 25.631 1.00 85.06 185 LEU A N 1
ATOM 1464 C CA . LEU A 1 185 ? -14.499 2.457 24.508 1.00 85.06 185 LEU A CA 1
ATOM 1465 C C . LEU A 1 185 ? -13.696 1.249 24.987 1.00 85.06 185 LEU A C 1
ATOM 1467 O O . LEU A 1 185 ? -12.638 1.411 25.591 1.00 85.06 185 LEU A O 1
ATOM 1471 N N . ALA A 1 186 ? -14.146 0.040 24.636 1.00 82.38 186 ALA A N 1
ATOM 1472 C CA . ALA A 1 186 ? -13.480 -1.216 25.005 1.00 82.38 186 ALA A CA 1
ATOM 1473 C C . ALA A 1 186 ? -11.982 -1.230 24.631 1.00 82.38 186 ALA A C 1
ATOM 1475 O O . ALA A 1 186 ? -11.145 -1.650 25.418 1.00 82.38 186 ALA A O 1
ATOM 1476 N N . CYS A 1 187 ? -11.624 -0.657 23.476 1.00 87.75 187 CYS A N 1
ATOM 1477 C CA . CYS A 1 187 ? -10.235 -0.512 23.025 1.00 87.75 187 CYS A CA 1
ATOM 1478 C C . CYS A 1 187 ? -9.666 0.903 23.255 1.00 87.75 187 CYS A C 1
ATOM 1480 O O . CYS A 1 187 ? -8.637 1.267 22.684 1.00 87.75 187 CYS A O 1
ATOM 1482 N N . GLY A 1 188 ? -10.327 1.739 24.060 1.00 87.44 188 GLY A N 1
ATOM 1483 C CA . GLY A 1 188 ? -9.985 3.152 24.238 1.00 87.44 188 GLY A CA 1
ATOM 1484 C C . GLY A 1 188 ? -8.560 3.363 24.748 1.00 87.44 188 GLY A C 1
ATOM 1485 O O . GLY A 1 188 ? -7.855 4.257 24.276 1.00 87.44 188 GLY A O 1
ATOM 1486 N N . TYR A 1 189 ? -8.098 2.484 25.643 1.00 89.56 189 TYR A N 1
ATOM 1487 C CA . TYR A 1 189 ? -6.726 2.495 26.149 1.00 89.56 189 TYR A CA 1
ATOM 1488 C C . TYR A 1 189 ? -5.689 2.282 25.036 1.00 89.56 189 TYR A C 1
ATOM 1490 O O . TYR A 1 189 ? -4.771 3.096 24.884 1.00 89.56 189 TYR A O 1
ATOM 1498 N N . ILE A 1 190 ? -5.838 1.216 24.239 1.00 90.31 190 ILE A N 1
ATOM 1499 C CA . ILE A 1 190 ? -4.867 0.890 23.189 1.00 90.31 190 ILE A CA 1
ATOM 1500 C C . ILE A 1 190 ? -4.919 1.919 22.052 1.00 90.31 190 ILE A C 1
ATOM 1502 O O . ILE A 1 190 ? -3.869 2.377 21.607 1.00 90.31 190 ILE A O 1
ATOM 1506 N N . ILE A 1 191 ? -6.116 2.390 21.674 1.00 89.38 191 ILE A N 1
ATOM 1507 C CA . ILE A 1 191 ? -6.302 3.442 20.661 1.00 89.38 191 ILE A CA 1
ATOM 1508 C C . ILE A 1 191 ? -5.590 4.732 21.085 1.00 89.38 191 ILE A C 1
ATOM 1510 O O . ILE A 1 191 ? -4.835 5.310 20.301 1.00 89.38 191 ILE A O 1
ATOM 1514 N N . LYS A 1 192 ? -5.759 5.164 22.342 1.00 90.06 192 LYS A N 1
ATOM 1515 C CA . LYS A 1 192 ? -5.101 6.374 22.852 1.00 90.06 192 LYS A CA 1
ATOM 1516 C C . LYS A 1 192 ? -3.578 6.242 22.834 1.00 90.06 192 LYS A C 1
ATOM 1518 O O . LYS A 1 192 ? -2.892 7.205 22.488 1.00 90.06 192 LYS A O 1
ATOM 1523 N N . ARG A 1 193 ? -3.028 5.066 23.159 1.00 92.19 193 ARG A N 1
ATOM 1524 C CA . ARG A 1 193 ? -1.581 4.809 23.039 1.00 92.19 193 ARG A CA 1
ATOM 1525 C C . ARG A 1 193 ? -1.110 4.834 21.585 1.00 92.19 193 ARG A C 1
ATOM 1527 O O . ARG A 1 193 ? -0.049 5.402 21.325 1.00 92.19 193 ARG A O 1
ATOM 1534 N N . CYS A 1 194 ? -1.890 4.286 20.647 1.00 90.12 194 CYS A N 1
ATOM 1535 C CA . CYS A 1 194 ? -1.597 4.367 19.212 1.00 90.12 194 CYS A CA 1
ATOM 1536 C C . CYS A 1 194 ? -1.522 5.824 18.748 1.00 90.12 194 CYS A C 1
ATOM 1538 O O . CYS A 1 194 ? -0.512 6.231 18.179 1.00 90.12 194 CYS A O 1
ATOM 1540 N N . TRP A 1 195 ? -2.534 6.637 19.061 1.00 89.31 195 TRP A N 1
ATOM 1541 C CA . TRP A 1 195 ? -2.553 8.057 18.692 1.00 89.31 195 TRP A CA 1
ATOM 1542 C C . TRP A 1 195 ? -1.434 8.874 19.338 1.00 89.31 195 TRP A C 1
ATOM 1544 O O . TRP A 1 195 ? -1.008 9.872 18.768 1.00 89.31 195 TRP A O 1
ATOM 1554 N N . ASN A 1 196 ? -0.914 8.455 20.495 1.00 89.94 196 ASN A N 1
ATOM 1555 C CA . ASN A 1 196 ? 0.248 9.077 21.137 1.00 89.94 196 ASN A CA 1
ATOM 1556 C C . ASN A 1 196 ? 1.601 8.550 20.633 1.00 89.94 196 ASN A C 1
ATOM 1558 O O . ASN A 1 196 ? 2.635 9.010 21.112 1.00 89.94 196 ASN A O 1
ATOM 1562 N N . MET A 1 197 ? 1.624 7.617 19.673 1.00 88.75 197 MET A N 1
ATOM 1563 C CA . MET A 1 197 ? 2.845 6.947 19.196 1.00 88.75 197 MET A CA 1
ATOM 1564 C C . MET A 1 197 ? 3.601 6.210 20.321 1.00 88.75 197 MET A C 1
ATOM 1566 O O . MET A 1 197 ? 4.826 6.136 20.317 1.00 88.75 197 MET A O 1
ATOM 1570 N N . GLN A 1 198 ? 2.873 5.677 21.307 1.00 92.88 198 GLN A N 1
ATOM 1571 C CA . GLN A 1 198 ? 3.427 5.012 22.499 1.00 92.88 198 GLN A CA 1
ATOM 1572 C C . GLN A 1 198 ? 3.405 3.483 22.414 1.00 92.88 198 GLN A C 1
ATOM 1574 O O . GLN A 1 198 ? 3.688 2.803 23.402 1.00 92.88 198 GLN A O 1
ATOM 1579 N N . VAL A 1 199 ? 2.968 2.931 21.288 1.00 92.75 199 VAL A N 1
ATOM 1580 C CA . VAL A 1 199 ? 2.792 1.493 21.102 1.00 92.75 199 VAL A CA 1
ATOM 1581 C C . VAL A 1 199 ? 3.052 1.140 19.644 1.00 92.75 199 VAL A C 1
ATOM 1583 O O . VAL A 1 199 ? 2.649 1.870 18.736 1.00 92.75 199 VAL A O 1
ATOM 1586 N N . SER A 1 200 ? 3.753 0.036 19.419 1.00 88.06 200 SER A N 1
ATOM 1587 C CA . SER A 1 200 ? 3.981 -0.528 18.091 1.00 88.06 200 SER A CA 1
ATOM 1588 C C . SER A 1 200 ? 2.807 -1.404 17.651 1.00 88.06 200 SER A C 1
ATOM 1590 O O . SER A 1 200 ? 2.078 -1.954 18.473 1.00 88.06 200 SER A O 1
ATOM 1592 N N . ALA A 1 201 ? 2.651 -1.617 16.344 1.00 84.00 201 ALA A N 1
ATOM 1593 C CA . ALA A 1 201 ? 1.630 -2.531 15.827 1.00 84.00 201 ALA A CA 1
ATOM 1594 C C . ALA A 1 201 ? 1.792 -3.978 16.350 1.00 84.00 201 ALA A C 1
ATOM 1596 O O . ALA A 1 201 ? 0.806 -4.692 16.500 1.00 84.00 201 ALA A O 1
ATOM 1597 N N . ALA A 1 202 ? 3.018 -4.403 16.685 1.00 84.31 202 ALA A N 1
ATOM 1598 C CA . ALA A 1 202 ? 3.259 -5.705 17.306 1.00 84.31 202 ALA A CA 1
ATOM 1599 C C . ALA A 1 202 ? 2.682 -5.773 18.728 1.00 84.31 202 ALA A C 1
ATOM 1601 O O . ALA A 1 202 ? 2.049 -6.760 19.084 1.00 84.31 202 ALA A O 1
ATOM 1602 N N . GLU A 1 203 ? 2.853 -4.715 19.521 1.00 88.19 203 GLU A N 1
ATOM 1603 C CA . GLU A 1 203 ? 2.253 -4.621 20.855 1.00 88.19 203 GLU A CA 1
ATOM 1604 C C . GLU A 1 203 ? 0.719 -4.524 20.793 1.00 88.19 203 GLU A C 1
ATOM 1606 O O . GLU A 1 203 ? 0.031 -5.086 21.643 1.00 88.19 203 GLU A O 1
ATOM 1611 N N . VAL A 1 204 ? 0.166 -3.863 19.768 1.00 86.88 204 VAL A N 1
ATOM 1612 C CA . VAL A 1 204 ? -1.287 -3.856 19.522 1.00 86.88 204 VAL A CA 1
ATOM 1613 C C . VAL A 1 204 ? -1.797 -5.272 19.261 1.00 86.88 204 VAL A C 1
ATOM 1615 O O . VAL A 1 204 ? -2.801 -5.665 19.840 1.00 86.88 204 VAL A O 1
ATOM 1618 N N . LEU A 1 205 ? -1.089 -6.065 18.450 1.00 82.44 205 LEU A N 1
ATOM 1619 C CA . LEU A 1 205 ? -1.459 -7.463 18.221 1.00 82.44 205 LEU A CA 1
ATOM 1620 C C . LEU A 1 205 ? -1.443 -8.263 19.532 1.00 82.44 205 LEU A C 1
ATOM 1622 O O . LEU A 1 205 ? -2.415 -8.939 19.847 1.00 82.44 205 LEU A O 1
ATOM 1626 N N . THR A 1 206 ? -0.400 -8.103 20.354 1.00 87.50 206 THR A N 1
ATOM 1627 C CA . THR A 1 206 ? -0.339 -8.790 21.657 1.00 87.50 206 THR A CA 1
ATOM 1628 C C . THR A 1 206 ? -1.452 -8.381 22.621 1.00 87.50 206 THR A C 1
ATOM 1630 O O . THR A 1 206 ? -1.823 -9.177 23.476 1.00 87.50 206 THR A O 1
ATOM 1633 N N . TYR A 1 207 ? -1.980 -7.158 22.502 1.00 84.00 207 TYR A N 1
ATOM 1634 C CA . TYR A 1 207 ? -3.114 -6.702 23.304 1.00 84.00 207 TYR A CA 1
ATOM 1635 C C . TYR A 1 207 ? -4.396 -7.472 22.954 1.00 84.00 207 TYR A C 1
ATOM 1637 O O . TYR A 1 207 ? -5.127 -7.851 23.861 1.00 84.00 207 TYR A O 1
ATOM 1645 N N . PHE A 1 208 ? -4.630 -7.760 21.670 1.00 81.00 208 PHE A N 1
ATOM 1646 C CA . PHE A 1 208 ? -5.798 -8.527 21.217 1.00 81.00 208 PHE A CA 1
ATOM 1647 C C . PHE A 1 208 ? -5.651 -10.046 21.385 1.00 81.00 208 PHE A C 1
ATOM 1649 O O . PHE A 1 208 ? -6.653 -10.748 21.452 1.00 81.00 208 PHE A O 1
ATOM 1656 N N . ASP A 1 209 ? -4.422 -10.557 21.485 1.00 80.88 209 ASP A N 1
ATOM 1657 C CA . ASP A 1 209 ? -4.161 -11.978 21.755 1.00 80.88 209 ASP A CA 1
ATOM 1658 C C . ASP A 1 209 ? -4.299 -12.341 23.251 1.00 80.88 209 ASP A C 1
ATOM 1660 O O . ASP A 1 209 ? -4.263 -13.521 23.618 1.00 80.88 209 ASP A O 1
ATOM 1664 N N . ALA A 1 210 ? -4.411 -11.348 24.141 1.00 72.44 210 ALA A N 1
ATOM 1665 C CA . ALA A 1 210 ? -4.556 -11.582 25.571 1.00 72.44 210 ALA A CA 1
ATOM 1666 C C . ALA A 1 210 ? -5.970 -12.112 25.902 1.00 72.44 210 ALA A C 1
ATOM 1668 O O . ALA A 1 210 ? -6.941 -11.632 25.325 1.00 72.44 210 ALA A O 1
ATOM 1669 N N . PRO A 1 211 ? -6.126 -13.046 26.866 1.00 58.44 211 PRO A N 1
ATOM 1670 C CA . PRO A 1 211 ? -7.423 -13.657 27.200 1.00 58.44 211 PRO A CA 1
ATOM 1671 C C . PRO A 1 211 ? -8.524 -12.682 27.646 1.00 58.44 211 PRO A C 1
ATOM 1673 O O . PRO A 1 211 ? -9.690 -13.067 27.667 1.00 58.44 211 PRO A O 1
ATOM 1676 N N . ASP A 1 212 ? -8.146 -11.452 27.999 1.00 55.81 212 ASP A N 1
ATOM 1677 C CA . ASP A 1 212 ? -9.015 -10.424 28.575 1.00 55.81 212 ASP A CA 1
ATOM 1678 C C . ASP A 1 212 ? -9.082 -9.145 27.702 1.00 55.81 212 ASP A C 1
ATOM 1680 O O . ASP A 1 212 ? -9.436 -8.076 28.207 1.00 55.81 212 ASP A O 1
ATOM 1684 N N . GLY A 1 213 ? -8.675 -9.235 26.426 1.00 48.78 213 GLY A N 1
ATOM 1685 C CA . GLY A 1 213 ? -8.747 -8.152 25.431 1.00 48.78 213 GLY A CA 1
ATOM 1686 C C . GLY A 1 213 ? -10.114 -7.998 24.773 1.00 48.78 213 GLY A C 1
ATOM 1687 O O . GLY A 1 213 ? -10.785 -9.028 24.538 1.00 48.78 213 GLY A O 1
#

Nearest PDB structures (foldseek):
  6fdo-assembly1_A  TM=5.109E-01  e=1.653E-02  Homo sapiens
  6rbd-assembly1_l  TM=5.585E-01  e=1.954E-01  Saccharomyces cerevisiae S288C
  9dk3-assembly1_A  TM=4.073E-01  e=5.342E-02  Streptomyces rochei
  6k4k-assembly1_A  TM=3.523E-01  e=4.359E-01  Legionella pneumophila subsp. pneumophila str. Philadelphia 1
  6k4k-assembly2_B  TM=3.069E-01  e=2.830E-01  Legionella pneumophila subsp. pneumophila str. Philadelphia 1

Sequence (213 aa):
MSKAPALKGKFERATAPLPMTTEPSDDATQQTYTKTITFIPIPGSWERKAYPSRPLSRFTPPELKPGEIAYITKGTHIACGGSARLERLPSGDVVKTPLPDPVRRFYEAHCKDMRLEARIYDAVGAHPRIPRIVSWDPETCCLTMEYLENGTLKDYIDTYPYKDIPSNEVEELYNSRTFPDMAELACGYIIKRCWNMQVSAAEVLTYFDAPDG

Secondary structure (DSSP, 8-state):
--PPPP----------PPP------GGGGGS------EEEEE--HHHHHH-TTS-GGGGSPPPPPTTEEEEE-SSEEEEE-SSEEEEE-TTS-EEEEEPP-SSHHHHHHHHHHHHHHHHHHHHH-S-TTSPPEEEEETTTTEEEE---TT--HHHHHHHTT-TTS-THHHHHHHHTT-----TTSTTHHHHHHHHTT-S-HHHHHHHHTSTT-

Solvent-accessible surface area (backbone atoms only — not comparable to full-atom values): 13443 Å² total; per-residue (Å²): 142,86,85,84,86,84,88,84,80,89,80,83,90,79,90,71,88,76,80,86,74,79,72,81,68,72,75,67,75,68,67,66,92,78,70,77,71,44,80,43,81,28,58,24,73,65,52,45,70,76,43,72,86,57,66,71,72,66,56,50,84,73,92,71,54,96,53,48,43,78,45,71,38,77,40,50,82,72,51,74,60,98,42,32,33,34,22,37,30,92,88,58,31,30,35,38,34,44,41,86,47,97,51,63,71,58,25,48,48,21,34,49,52,40,53,51,51,53,49,50,50,62,74,69,48,91,45,101,90,49,82,50,76,75,48,78,39,84,89,72,29,30,44,28,26,58,60,65,92,69,66,51,72,68,61,34,38,64,70,44,100,39,65,87,59,73,72,57,61,61,53,51,29,55,74,70,71,54,71,80,92,40,88,89,43,97,58,24,67,61,51,53,32,45,76,66,70,72,54,52,75,68,57,54,50,54,47,65,70,38,98,87,92

Radius of gyration: 24.45 Å; Cα contacts (8 Å, |Δi|>4): 210; chains: 1; bounding box: 61×79×59 Å